Protein AF-A0A4V1SRH6-F1 (afdb_monomer_lite)

Structure (mmCIF, N/CA/C/O backbone):
data_AF-A0A4V1SRH6-F1
#
_entry.id   AF-A0A4V1SRH6-F1
#
loop_
_atom_site.group_PDB
_atom_site.id
_atom_site.type_symbol
_atom_site.label_atom_id
_atom_site.label_alt_id
_atom_site.label_comp_id
_atom_site.label_asym_id
_atom_site.label_entity_id
_atom_site.label_seq_id
_atom_site.pdbx_PDB_ins_code
_atom_site.Cartn_x
_atom_site.Cartn_y
_atom_site.Cartn_z
_atom_site.occupancy
_atom_site.B_iso_or_equiv
_atom_site.auth_seq_id
_atom_site.auth_comp_id
_atom_site.auth_asym_id
_atom_site.auth_atom_id
_atom_site.pdbx_PDB_model_num
ATOM 1 N N . MET A 1 1 ? 2.235 -20.600 -20.493 1.00 57.25 1 MET A N 1
ATOM 2 C CA . MET A 1 1 ? 2.278 -21.713 -19.516 1.00 57.25 1 MET A CA 1
ATOM 3 C C . MET A 1 1 ? 2.641 -22.953 -20.317 1.00 57.25 1 MET A C 1
ATOM 5 O O . MET A 1 1 ? 1.813 -23.369 -21.118 1.00 57.25 1 MET A O 1
ATOM 9 N N . PRO A 1 2 ? 3.863 -23.496 -20.190 1.00 56.88 2 PRO A N 1
ATOM 10 C CA . PRO A 1 2 ? 4.347 -24.544 -21.094 1.00 56.88 2 PRO A CA 1
ATOM 11 C C . PRO A 1 2 ? 3.479 -25.812 -21.063 1.00 56.88 2 PRO A C 1
ATOM 13 O O . PRO A 1 2 ? 3.272 -26.430 -22.096 1.00 56.88 2 PRO A O 1
ATOM 16 N N . GLU A 1 3 ? 2.890 -26.154 -19.917 1.00 58.97 3 GLU A N 1
ATOM 17 C CA . GLU A 1 3 ? 1.986 -27.308 -19.788 1.00 58.97 3 GLU A CA 1
ATOM 18 C C . GLU A 1 3 ? 0.654 -27.127 -20.532 1.00 58.97 3 GLU A C 1
ATOM 20 O O . GLU A 1 3 ? 0.119 -28.078 -21.099 1.00 58.97 3 GLU A O 1
ATOM 25 N N . LEU A 1 4 ? 0.136 -25.896 -20.581 1.00 57.97 4 LEU A N 1
ATOM 26 C CA . LEU A 1 4 ? -1.078 -25.552 -21.324 1.00 57.97 4 LEU A CA 1
ATOM 27 C C . LEU A 1 4 ? -0.812 -25.526 -22.833 1.00 57.97 4 LEU A C 1
ATOM 29 O O . LEU A 1 4 ? -1.608 -26.065 -23.589 1.00 57.97 4 LEU A O 1
ATOM 33 N N . GLU A 1 5 ? 0.336 -24.987 -23.258 1.00 66.94 5 GLU A N 1
ATOM 34 C CA . GLU A 1 5 ? 0.770 -24.942 -24.665 1.00 66.94 5 GLU A CA 1
ATOM 35 C C . GLU A 1 5 ? 0.862 -26.352 -25.278 1.00 66.94 5 GLU A C 1
ATOM 37 O O . GLU A 1 5 ? 0.388 -26.574 -26.394 1.00 66.94 5 GLU A O 1
ATOM 42 N N . THR A 1 6 ? 1.397 -27.315 -24.519 1.00 67.19 6 THR A N 1
ATOM 43 C CA . THR A 1 6 ? 1.487 -28.729 -24.922 1.00 67.19 6 THR A CA 1
ATOM 44 C C . THR A 1 6 ? 0.114 -29.399 -24.977 1.00 67.19 6 THR A C 1
ATOM 46 O O . THR A 1 6 ? -0.136 -30.220 -25.854 1.00 67.19 6 THR A O 1
ATOM 49 N N . ARG A 1 7 ? -0.803 -29.034 -24.072 1.00 72.12 7 ARG A N 1
ATOM 50 C CA . ARG A 1 7 ? -2.166 -29.590 -24.034 1.00 72.12 7 ARG A CA 1
ATOM 51 C C . ARG A 1 7 ? -3.088 -29.019 -25.107 1.00 72.12 7 ARG A C 1
ATOM 53 O O . ARG A 1 7 ? -3.982 -29.725 -25.559 1.00 72.12 7 ARG A O 1
ATOM 60 N N . THR A 1 8 ? -2.878 -27.775 -25.531 1.00 78.25 8 THR A N 1
ATOM 61 C CA . THR A 1 8 ? -3.714 -27.109 -26.544 1.00 78.25 8 THR A CA 1
ATOM 62 C C . THR A 1 8 ? -3.094 -27.109 -27.941 1.00 78.25 8 THR A C 1
ATOM 64 O O . THR A 1 8 ? -3.657 -26.493 -28.840 1.00 78.25 8 THR A O 1
ATOM 67 N N . SER A 1 9 ? -1.939 -27.761 -28.143 1.00 69.56 9 SER 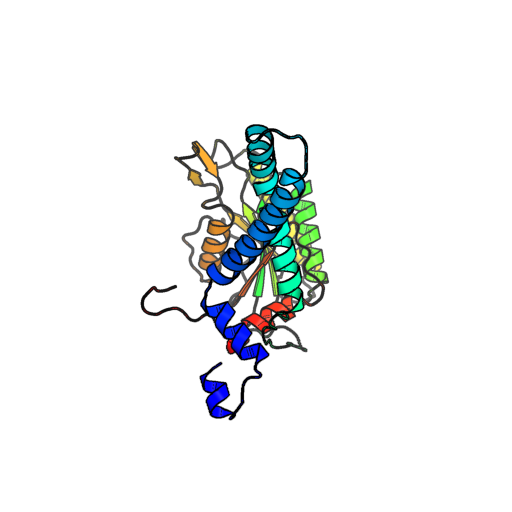A N 1
ATOM 68 C CA . SER A 1 9 ? -1.173 -27.726 -29.405 1.00 69.56 9 SER A CA 1
ATOM 69 C C . SER A 1 9 ? -0.919 -26.299 -29.914 1.00 69.56 9 SER A C 1
ATOM 71 O O . SER A 1 9 ? -0.939 -26.030 -31.115 1.00 69.56 9 SER A O 1
ATOM 73 N N . TYR A 1 10 ? -0.716 -25.349 -28.995 1.00 70.06 10 TYR A N 1
ATOM 74 C CA . TYR A 1 10 ? -0.558 -23.943 -29.356 1.00 70.06 10 TYR A CA 1
ATOM 75 C C . TYR A 1 10 ? 0.889 -23.655 -29.757 1.00 70.06 10 TYR A C 1
ATOM 77 O O . TYR A 1 10 ? 1.811 -23.722 -28.940 1.00 70.06 10 TYR A O 1
ATOM 85 N N . HIS A 1 11 ? 1.100 -23.294 -31.021 1.00 65.88 11 HIS A N 1
ATOM 86 C CA . HIS A 1 11 ? 2.405 -22.867 -31.508 1.00 65.88 11 HIS A CA 1
ATOM 87 C C . HIS A 1 11 ? 2.615 -21.375 -31.233 1.00 65.88 11 HIS A C 1
ATOM 89 O O . HIS A 1 11 ? 1.999 -20.519 -31.859 1.00 65.88 11 HIS A O 1
ATOM 95 N N . LEU A 1 12 ? 3.529 -21.067 -30.307 1.00 61.06 12 LEU A N 1
ATOM 96 C CA . LEU A 1 12 ? 3.945 -19.693 -30.009 1.00 61.06 12 LEU A CA 1
ATOM 97 C C . LEU A 1 12 ? 4.419 -18.971 -31.273 1.00 61.06 12 LEU A C 1
ATOM 99 O O . LEU A 1 12 ? 5.353 -19.441 -31.937 1.00 61.06 12 LEU A O 1
ATOM 103 N N . ALA A 1 13 ? 3.839 -17.796 -31.527 1.00 73.75 13 ALA A N 1
ATOM 104 C CA . ALA A 1 13 ? 4.325 -16.864 -32.530 1.00 73.75 13 ALA A CA 1
ATOM 105 C C . ALA A 1 13 ? 5.795 -16.495 -32.257 1.00 73.75 13 ALA A C 1
ATOM 107 O O . ALA A 1 13 ? 6.259 -16.481 -31.112 1.00 73.75 13 ALA A O 1
ATOM 108 N N . ILE A 1 14 ? 6.543 -16.180 -33.316 1.00 66.19 14 ILE A N 1
ATOM 109 C CA . ILE A 1 14 ? 7.982 -15.868 -33.241 1.00 66.19 14 ILE A CA 1
ATOM 110 C C . ILE A 1 14 ? 8.250 -14.719 -32.255 1.00 66.19 14 ILE A C 1
ATOM 112 O O . ILE A 1 14 ? 9.190 -14.795 -31.462 1.00 66.19 14 ILE A O 1
ATOM 116 N N . GLY A 1 15 ? 7.373 -13.710 -32.233 1.00 65.31 15 GLY A N 1
ATOM 117 C CA . GLY A 1 15 ? 7.437 -12.608 -31.273 1.00 65.31 15 GLY A CA 1
ATOM 118 C C . GLY A 1 15 ? 7.399 -13.089 -29.821 1.00 65.31 15 GLY A C 1
ATOM 119 O O . GLY A 1 15 ? 8.250 -12.706 -29.025 1.00 65.31 15 GLY A O 1
ATOM 120 N N . ASP A 1 16 ? 6.497 -14.005 -29.474 1.00 67.44 16 ASP A N 1
ATOM 121 C CA . ASP A 1 16 ? 6.361 -14.496 -28.098 1.00 67.44 16 ASP A CA 1
ATOM 122 C C . ASP A 1 16 ? 7.544 -15.365 -27.656 1.00 67.44 16 ASP A C 1
ATOM 124 O O . ASP A 1 16 ? 7.916 -15.360 -26.479 1.00 67.44 16 ASP A O 1
ATOM 128 N N . ARG A 1 17 ? 8.205 -16.057 -28.593 1.00 66.88 17 ARG A N 1
ATOM 129 C CA . ARG A 1 17 ? 9.452 -16.789 -28.313 1.00 66.88 17 ARG A CA 1
ATOM 130 C C . ARG A 1 17 ? 10.597 -15.842 -27.962 1.00 66.88 17 ARG A C 1
ATOM 132 O O . ARG A 1 17 ? 11.290 -16.082 -26.974 1.00 66.88 17 ARG A O 1
ATOM 139 N N . ILE A 1 18 ? 10.755 -14.753 -28.718 1.00 66.06 18 ILE A N 1
ATOM 140 C CA . ILE A 1 18 ? 11.759 -13.711 -28.447 1.00 66.06 18 ILE A CA 1
ATOM 141 C C . ILE A 1 18 ? 11.480 -13.065 -27.085 1.00 66.06 18 ILE A C 1
ATOM 143 O O . ILE A 1 18 ? 12.374 -12.982 -26.243 1.00 66.06 18 ILE A O 1
ATOM 147 N N . ARG A 1 19 ? 10.218 -12.711 -26.810 1.00 68.25 19 ARG A N 1
ATOM 148 C CA . ARG A 1 19 ? 9.804 -12.142 -25.517 1.00 68.25 19 ARG A CA 1
ATOM 149 C C . ARG A 1 19 ? 10.113 -13.072 -24.345 1.00 68.25 19 ARG A C 1
ATOM 151 O O . ARG A 1 19 ? 10.604 -12.624 -23.310 1.00 68.25 19 ARG A O 1
ATOM 158 N N . ARG A 1 20 ? 9.866 -14.374 -24.503 1.00 70.06 20 ARG A N 1
ATOM 159 C CA . ARG A 1 20 ? 10.160 -15.384 -23.477 1.00 70.06 20 ARG A CA 1
ATOM 160 C C . ARG A 1 20 ? 11.662 -15.560 -23.251 1.00 70.06 20 ARG A C 1
ATOM 162 O O . ARG A 1 20 ? 12.065 -15.765 -22.111 1.00 70.06 20 ARG A O 1
ATOM 169 N N . GLY A 1 21 ? 12.475 -15.461 -24.303 1.00 66.00 21 GLY A N 1
ATOM 170 C CA . GLY A 1 21 ? 13.937 -15.475 -24.206 1.00 66.00 21 GLY A CA 1
ATOM 171 C C . GLY A 1 21 ? 14.479 -14.279 -23.422 1.00 66.00 21 GLY A C 1
ATOM 172 O O . GLY A 1 21 ? 15.259 -14.463 -22.494 1.00 66.00 21 GLY A O 1
ATOM 173 N N . ILE A 1 22 ? 13.985 -13.076 -23.721 1.00 66.69 22 ILE A N 1
ATOM 174 C CA . ILE A 1 22 ? 14.383 -11.831 -23.043 1.00 66.69 22 ILE A CA 1
ATOM 175 C C . ILE A 1 22 ? 13.964 -11.839 -21.564 1.00 66.69 22 ILE A C 1
ATOM 177 O O . ILE A 1 22 ? 14.734 -11.443 -20.698 1.00 66.69 22 ILE A O 1
ATOM 181 N N . ARG A 1 23 ? 12.782 -12.373 -21.226 1.00 65.94 23 ARG A N 1
ATOM 182 C CA . ARG A 1 23 ? 12.360 -12.510 -19.817 1.00 65.94 23 ARG A CA 1
ATOM 183 C C . ARG A 1 23 ? 13.254 -13.453 -19.001 1.00 65.94 23 ARG A C 1
ATOM 185 O O . ARG A 1 23 ? 13.353 -13.284 -17.791 1.00 65.94 23 ARG A O 1
ATOM 192 N N . LYS A 1 24 ? 13.908 -14.434 -19.636 1.00 69.12 24 LYS A N 1
ATOM 193 C CA . LYS A 1 24 ? 14.799 -15.390 -18.953 1.00 69.12 24 LYS A CA 1
ATOM 194 C C . LYS A 1 24 ? 16.179 -14.819 -18.624 1.00 69.12 24 LYS A C 1
ATOM 196 O O . LYS A 1 24 ? 16.848 -15.370 -17.759 1.00 69.12 24 LYS A O 1
ATOM 201 N N . THR A 1 25 ? 16.613 -13.748 -19.287 1.00 69.75 25 THR A N 1
ATOM 202 C CA . THR A 1 25 ? 17.949 -13.166 -19.077 1.00 69.75 25 THR A CA 1
ATOM 203 C C . THR A 1 25 ? 17.990 -12.133 -17.944 1.00 69.75 25 THR A C 1
ATOM 205 O O . THR A 1 25 ? 19.063 -11.633 -17.608 1.00 69.75 25 THR A O 1
ATOM 208 N N . GLY A 1 26 ? 16.850 -11.850 -17.298 1.00 74.56 26 GLY A N 1
ATOM 209 C CA . GLY A 1 26 ? 16.779 -11.040 -16.079 1.00 74.56 26 GLY A CA 1
ATOM 210 C C . GLY A 1 26 ? 17.348 -9.633 -16.274 1.00 74.56 26 GLY A C 1
ATOM 211 O O . GLY A 1 26 ? 17.039 -8.960 -17.254 1.00 74.56 26 GLY A O 1
ATOM 212 N N . LEU A 1 27 ? 18.212 -9.187 -15.358 1.00 73.94 27 LEU A N 1
ATOM 213 C CA . LEU A 1 27 ? 18.841 -7.858 -15.420 1.00 73.94 27 LEU A CA 1
ATOM 214 C C . LEU A 1 27 ? 19.668 -7.635 -16.698 1.00 73.94 27 LEU A C 1
ATOM 216 O O . LEU A 1 27 ? 19.769 -6.503 -17.171 1.00 73.94 27 LEU A O 1
ATOM 220 N N . ALA A 1 28 ? 20.217 -8.693 -17.303 1.00 81.00 28 ALA A N 1
ATOM 221 C CA . ALA A 1 28 ? 21.016 -8.567 -18.521 1.00 81.00 28 ALA A CA 1
ATOM 222 C C . ALA A 1 28 ? 20.183 -8.086 -19.722 1.00 81.00 28 ALA A C 1
ATOM 224 O O . ALA A 1 28 ? 20.709 -7.370 -20.574 1.00 81.00 28 ALA A O 1
ATOM 225 N N . ALA A 1 29 ? 18.881 -8.402 -19.762 1.00 80.12 29 ALA A N 1
ATOM 226 C CA . ALA A 1 29 ? 17.963 -7.886 -20.779 1.00 80.12 29 ALA A CA 1
ATOM 227 C C . ALA A 1 29 ? 17.849 -6.358 -20.760 1.00 80.12 29 ALA A C 1
ATOM 229 O O . ALA A 1 29 ? 17.595 -5.755 -21.794 1.00 80.12 29 ALA A O 1
ATOM 230 N N . LEU A 1 30 ? 18.020 -5.739 -19.591 1.00 78.75 30 LEU A N 1
ATOM 231 C CA . LEU A 1 30 ? 17.930 -4.291 -19.409 1.00 78.75 30 LEU A CA 1
ATOM 232 C C . LEU A 1 30 ? 19.290 -3.621 -19.628 1.00 78.75 30 LEU A C 1
ATOM 234 O O . LEU A 1 30 ? 19.385 -2.605 -20.317 1.00 78.75 30 LEU A O 1
ATOM 238 N N . LEU A 1 31 ? 20.348 -4.197 -19.051 1.00 85.19 31 LEU A N 1
ATOM 239 C CA . LEU A 1 31 ? 21.676 -3.587 -19.032 1.00 85.19 31 LEU A CA 1
ATOM 240 C C . LEU A 1 31 ? 22.373 -3.642 -20.392 1.00 85.19 31 LEU A C 1
ATOM 242 O O . LEU A 1 31 ? 22.931 -2.637 -20.823 1.00 85.19 31 LEU A O 1
ATOM 246 N N . VAL A 1 32 ? 22.329 -4.783 -21.088 1.00 88.25 32 VAL A N 1
ATOM 247 C CA . VAL A 1 32 ? 23.087 -4.964 -22.338 1.00 88.25 32 VAL A CA 1
ATOM 248 C C . VAL A 1 32 ? 22.612 -4.006 -23.438 1.00 88.25 32 VAL A C 1
ATOM 250 O O . VAL A 1 32 ? 23.453 -3.289 -23.979 1.00 88.25 32 VAL A O 1
ATOM 253 N N . PRO A 1 33 ? 21.306 -3.895 -23.754 1.00 88.00 33 PRO A N 1
ATOM 254 C CA . PRO A 1 33 ? 20.849 -2.959 -24.780 1.00 88.00 33 PRO A CA 1
ATOM 255 C C . PRO A 1 33 ? 21.107 -1.498 -24.401 1.00 88.00 33 PRO A C 1
ATOM 257 O O . PRO A 1 33 ? 21.527 -0.715 -25.248 1.00 88.00 33 PRO A O 1
ATOM 260 N N . SER A 1 34 ? 20.919 -1.139 -23.126 1.00 89.31 34 SER A N 1
ATOM 261 C CA . SER A 1 34 ? 21.160 0.227 -22.644 1.00 89.31 34 SER A CA 1
ATOM 262 C C . SER A 1 34 ? 22.636 0.618 -22.774 1.00 89.31 34 SER A C 1
ATOM 264 O O . SER A 1 34 ? 22.945 1.712 -23.238 1.00 89.31 34 SER A O 1
ATOM 266 N N . LEU A 1 35 ? 23.564 -0.286 -22.445 1.00 92.75 35 LEU A N 1
ATOM 267 C CA . LEU A 1 35 ? 24.999 -0.048 -22.624 1.00 92.75 35 LEU A CA 1
ATOM 268 C C . LEU A 1 35 ? 25.394 0.037 -24.101 1.00 92.75 35 LEU A C 1
ATOM 270 O O . LEU A 1 35 ? 26.219 0.876 -24.451 1.00 92.75 35 LEU A O 1
ATOM 274 N N . LEU A 1 36 ? 24.797 -0.779 -24.975 1.00 94.44 36 LEU A N 1
ATOM 275 C CA . LEU A 1 36 ? 25.048 -0.710 -26.419 1.00 94.44 36 LEU A CA 1
ATOM 276 C C . LEU A 1 36 ? 24.577 0.620 -27.019 1.00 94.44 36 LEU A C 1
ATOM 278 O O . LEU A 1 36 ? 25.304 1.230 -27.801 1.00 94.44 36 LEU A O 1
ATOM 282 N N . ILE A 1 37 ? 23.394 1.099 -26.627 1.00 94.06 37 ILE A N 1
ATOM 283 C CA . ILE A 1 37 ? 22.879 2.401 -27.068 1.00 94.06 37 ILE A CA 1
ATOM 284 C C . ILE A 1 37 ? 23.760 3.533 -26.518 1.00 94.06 37 ILE A C 1
ATOM 286 O O . ILE A 1 37 ? 24.122 4.437 -27.267 1.00 94.06 37 ILE A O 1
ATOM 290 N N . ALA A 1 38 ? 24.171 3.472 -25.247 1.00 93.94 38 ALA A N 1
ATOM 291 C CA . ALA A 1 38 ? 25.067 4.469 -24.659 1.00 93.94 38 ALA A CA 1
ATOM 292 C C . ALA A 1 38 ? 26.435 4.493 -25.363 1.00 93.94 38 ALA A C 1
ATOM 294 O O . ALA A 1 38 ? 26.945 5.563 -25.695 1.00 93.94 38 ALA A O 1
ATOM 295 N N . ALA A 1 39 ? 27.002 3.321 -25.662 1.00 94.62 39 ALA A N 1
ATOM 296 C CA . ALA A 1 39 ? 28.238 3.201 -26.426 1.00 94.62 39 ALA A CA 1
ATOM 297 C C . ALA A 1 39 ? 28.089 3.787 -27.836 1.00 94.62 39 ALA A C 1
ATOM 299 O O . ALA A 1 39 ? 28.997 4.470 -28.307 1.00 94.62 39 ALA A O 1
ATOM 300 N N . LEU A 1 40 ? 26.940 3.589 -28.491 1.00 95.62 40 LEU A N 1
ATOM 301 C CA . LEU A 1 40 ? 26.652 4.182 -29.796 1.00 95.62 40 LEU A CA 1
ATOM 302 C C . LEU A 1 40 ? 26.606 5.716 -29.722 1.00 95.62 40 LEU A C 1
ATOM 304 O O . LEU A 1 40 ? 27.222 6.378 -30.554 1.00 95.62 40 LEU A O 1
ATOM 308 N N . ILE A 1 41 ? 25.941 6.277 -28.705 1.00 93.81 41 ILE A N 1
ATOM 309 C CA . ILE A 1 41 ? 25.882 7.729 -28.466 1.00 93.81 41 ILE A CA 1
ATOM 310 C C . ILE A 1 41 ? 27.290 8.297 -28.247 1.00 93.81 41 ILE A C 1
ATOM 312 O O . ILE A 1 41 ? 27.665 9.283 -28.881 1.00 93.81 41 ILE A O 1
ATOM 316 N N . LEU A 1 42 ? 28.092 7.662 -27.387 1.00 94.00 42 LEU A N 1
ATOM 317 C CA . LEU A 1 42 ? 29.458 8.106 -27.094 1.00 94.00 42 LEU A CA 1
ATOM 318 C C . LEU A 1 42 ? 30.389 7.962 -28.300 1.00 94.00 42 LEU A C 1
ATOM 320 O O . LEU A 1 42 ? 31.232 8.826 -28.521 1.00 94.00 42 LEU A O 1
ATOM 324 N N . THR A 1 43 ? 30.214 6.915 -29.108 1.00 94.12 43 THR A N 1
ATOM 325 C CA . THR A 1 43 ? 30.982 6.725 -30.346 1.00 94.12 43 THR A CA 1
ATOM 326 C C . THR A 1 43 ? 30.629 7.802 -31.368 1.00 94.12 43 THR A C 1
ATOM 328 O O . THR A 1 43 ? 31.527 8.410 -31.942 1.00 94.12 43 THR A O 1
ATOM 331 N N . ALA A 1 44 ? 29.339 8.106 -31.550 1.00 93.12 44 ALA A N 1
ATOM 332 C CA . ALA A 1 44 ? 28.895 9.188 -32.427 1.00 93.12 44 ALA A CA 1
ATOM 333 C C . ALA A 1 44 ? 29.426 10.556 -31.962 1.00 93.12 44 ALA A C 1
ATOM 335 O O . ALA A 1 44 ? 29.917 11.339 -32.777 1.00 93.12 44 ALA A O 1
ATOM 336 N N . ALA A 1 45 ? 29.398 10.817 -30.651 1.00 91.69 45 ALA A N 1
ATOM 337 C CA . ALA A 1 45 ? 29.983 12.019 -30.066 1.00 91.69 45 ALA A CA 1
ATOM 338 C C . ALA A 1 45 ? 31.499 12.080 -30.301 1.00 91.69 45 ALA A C 1
ATOM 340 O O . ALA A 1 45 ? 32.005 13.112 -30.730 1.00 91.69 45 ALA A O 1
ATOM 341 N N . PHE A 1 46 ? 32.226 10.978 -30.096 1.00 92.56 46 PHE A N 1
ATOM 342 C CA . PHE A 1 46 ? 33.661 10.908 -30.371 1.00 92.56 46 PHE A CA 1
ATOM 343 C C . PHE A 1 46 ? 33.978 11.188 -31.843 1.00 92.56 46 PHE A C 1
ATOM 345 O O . PHE A 1 46 ? 34.860 11.995 -32.124 1.00 92.56 46 PHE A O 1
ATOM 352 N N . SER A 1 47 ? 33.242 10.586 -32.784 1.00 90.19 47 SER A N 1
ATOM 353 C CA . SER A 1 47 ? 33.422 10.837 -34.219 1.00 90.19 47 SER A CA 1
ATOM 354 C C . SER A 1 47 ? 33.184 12.302 -34.591 1.00 90.19 47 SER A C 1
ATOM 356 O O . SER A 1 47 ? 33.925 12.849 -35.404 1.00 90.19 47 SER A O 1
ATOM 358 N N . PHE A 1 48 ? 32.198 12.957 -33.971 1.00 89.62 48 PHE A N 1
ATOM 359 C CA 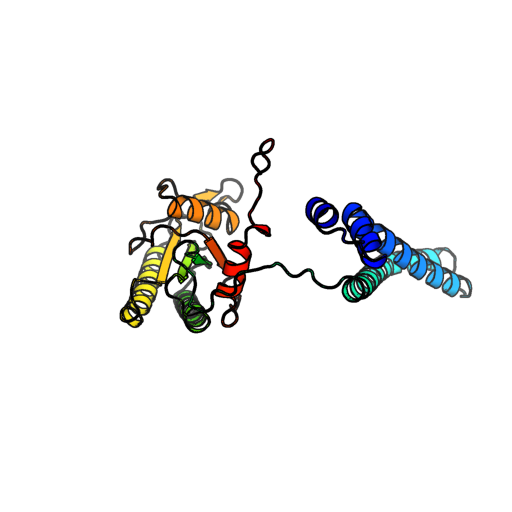. PHE A 1 48 ? 31.968 14.390 -34.152 1.00 89.62 48 PHE A CA 1
ATOM 360 C C . PHE A 1 48 ? 33.118 15.223 -33.566 1.00 89.62 48 PHE A C 1
ATOM 362 O O . PHE A 1 48 ? 33.671 16.083 -34.250 1.00 89.62 48 PHE A O 1
ATOM 369 N N . LEU A 1 49 ? 33.543 14.928 -32.334 1.00 88.62 49 LEU A N 1
ATOM 370 C CA . LEU A 1 49 ? 34.629 15.648 -31.663 1.00 88.62 49 LEU A CA 1
ATOM 371 C C . LEU A 1 49 ? 35.986 15.461 -32.354 1.00 88.62 49 LEU A C 1
ATOM 373 O O . LEU A 1 49 ? 36.783 16.395 -32.360 1.00 88.62 49 LEU A O 1
ATOM 377 N N . ALA A 1 50 ? 36.236 14.312 -32.985 1.00 81.81 50 ALA A N 1
ATOM 378 C CA . ALA A 1 50 ? 37.457 14.051 -33.749 1.00 81.81 50 ALA A CA 1
ATOM 379 C C . ALA A 1 50 ? 37.639 14.999 -34.949 1.00 81.81 50 ALA A C 1
ATOM 381 O O . ALA A 1 50 ? 38.756 15.168 -35.428 1.00 81.81 50 ALA A O 1
ATOM 382 N N . SER A 1 51 ? 36.559 15.634 -35.420 1.00 81.00 51 SER A N 1
ATOM 383 C CA . SER A 1 51 ? 36.597 16.650 -36.481 1.00 81.00 51 SER A CA 1
ATOM 384 C C . SER A 1 51 ? 36.792 18.087 -35.969 1.00 81.00 51 SER A C 1
ATOM 386 O O . SER A 1 51 ? 36.869 19.022 -36.764 1.00 81.00 51 SER A O 1
ATOM 388 N N . THR A 1 52 ? 36.877 18.283 -34.649 1.00 82.19 52 THR A N 1
ATOM 389 C CA . THR A 1 52 ? 37.029 19.604 -34.018 1.00 82.19 52 THR A CA 1
ATOM 390 C C . THR A 1 52 ? 38.487 19.922 -33.672 1.00 82.19 52 THR A C 1
ATOM 392 O O . THR A 1 52 ? 39.352 19.052 -33.673 1.00 82.19 52 THR A O 1
ATOM 395 N N . THR A 1 53 ? 38.775 21.180 -33.327 1.00 83.12 53 THR A N 1
ATOM 396 C CA . THR A 1 53 ? 40.105 21.639 -32.877 1.00 83.12 53 THR A CA 1
ATOM 397 C C . THR A 1 53 ? 40.403 21.322 -31.405 1.00 83.12 53 THR A C 1
ATOM 399 O O . THR A 1 53 ? 41.411 21.783 -30.866 1.00 83.12 53 THR A O 1
ATOM 402 N N . LEU A 1 54 ? 39.536 20.560 -30.728 1.00 82.44 54 LEU A N 1
ATOM 403 C CA . LEU A 1 54 ? 39.747 20.158 -29.340 1.00 82.44 54 LEU A CA 1
ATOM 404 C C . LEU A 1 54 ? 40.977 19.247 -29.227 1.00 82.44 54 LEU A C 1
ATOM 406 O O . LEU A 1 54 ? 41.112 18.257 -29.941 1.00 82.44 54 LEU A O 1
ATOM 410 N N . GLY A 1 55 ? 41.863 19.558 -28.278 1.00 88.44 55 GLY A N 1
ATOM 411 C CA . GLY A 1 55 ? 42.974 18.671 -27.934 1.00 88.44 55 GLY A CA 1
ATOM 412 C C . GLY A 1 55 ? 42.483 17.350 -27.313 1.00 88.44 55 GLY A C 1
ATOM 413 O O . GLY A 1 55 ? 41.376 17.308 -26.767 1.00 88.44 55 GLY A O 1
ATOM 414 N N . PRO A 1 56 ? 43.307 16.283 -27.303 1.00 86.94 56 PRO A N 1
ATOM 415 C CA . PRO A 1 56 ? 42.904 14.956 -26.817 1.00 86.94 56 PRO A CA 1
ATOM 416 C C . PRO A 1 56 ? 42.316 14.959 -25.398 1.00 86.94 56 PRO A C 1
ATOM 418 O O . PRO A 1 56 ? 41.327 14.282 -25.130 1.00 86.94 56 PRO A O 1
ATOM 421 N N . LEU A 1 57 ? 42.876 15.777 -24.500 1.00 90.12 57 LEU A N 1
ATOM 422 C CA . LEU A 1 57 ? 42.377 15.940 -23.131 1.00 90.12 57 LEU A CA 1
ATOM 423 C C . LEU A 1 57 ? 40.956 16.533 -23.098 1.00 90.12 57 LEU A C 1
ATOM 425 O O . LEU A 1 57 ? 40.123 16.093 -22.311 1.00 90.12 57 LEU A O 1
ATOM 429 N N . GLY A 1 58 ? 40.662 17.500 -23.973 1.00 90.38 58 GLY A N 1
ATOM 430 C CA . GLY A 1 58 ? 39.338 18.118 -24.076 1.00 90.38 58 GLY A CA 1
ATOM 431 C C . GLY A 1 58 ? 38.279 17.132 -24.565 1.00 90.38 58 GLY A C 1
ATOM 432 O O . GLY A 1 58 ? 37.172 17.108 -24.031 1.00 90.38 58 GLY A O 1
ATOM 433 N N . VAL A 1 59 ? 38.642 16.259 -25.511 1.00 90.56 59 VAL A N 1
ATOM 434 C CA . VAL A 1 59 ? 37.762 15.184 -25.994 1.00 90.56 59 VAL A CA 1
ATOM 435 C C . VAL A 1 59 ? 37.447 14.186 -24.879 1.00 90.56 59 VAL A C 1
ATOM 437 O O . VAL A 1 59 ? 36.283 13.846 -24.675 1.00 90.56 59 VAL A O 1
ATOM 440 N N . VAL A 1 60 ? 38.456 13.757 -24.114 1.00 92.25 60 VAL A N 1
ATOM 441 C CA . VAL A 1 60 ? 38.262 12.823 -22.991 1.00 92.25 60 VAL A CA 1
ATOM 442 C C . VAL A 1 60 ? 37.366 13.427 -21.909 1.00 92.25 60 VAL A C 1
ATOM 444 O O . VAL A 1 60 ? 36.428 12.768 -21.465 1.00 92.25 60 VAL A O 1
ATOM 447 N N . LEU A 1 61 ? 37.608 14.680 -21.510 1.00 92.94 61 LEU A N 1
ATOM 448 C CA . LEU A 1 61 ? 36.792 15.359 -20.498 1.00 92.94 61 LEU A CA 1
ATOM 449 C C . LEU A 1 61 ? 35.340 15.534 -20.955 1.00 92.94 61 LEU A C 1
ATOM 451 O O . LEU A 1 61 ? 34.421 15.325 -20.165 1.00 92.94 61 LEU A O 1
ATOM 455 N N . PHE A 1 62 ? 35.125 15.861 -22.231 1.00 92.12 62 PHE A N 1
ATOM 456 C CA . PHE A 1 62 ? 33.781 15.981 -22.787 1.00 92.12 62 PHE A CA 1
ATOM 457 C C . PHE A 1 62 ? 33.046 14.638 -22.800 1.00 92.12 62 PHE A C 1
ATOM 459 O O . PHE A 1 62 ? 31.901 14.564 -22.362 1.00 92.12 62 PHE A O 1
ATOM 466 N N . LEU A 1 63 ? 33.697 13.560 -23.249 1.00 92.94 63 LEU A N 1
ATOM 467 C CA . LEU A 1 63 ? 33.095 12.224 -23.238 1.00 92.94 63 LEU A 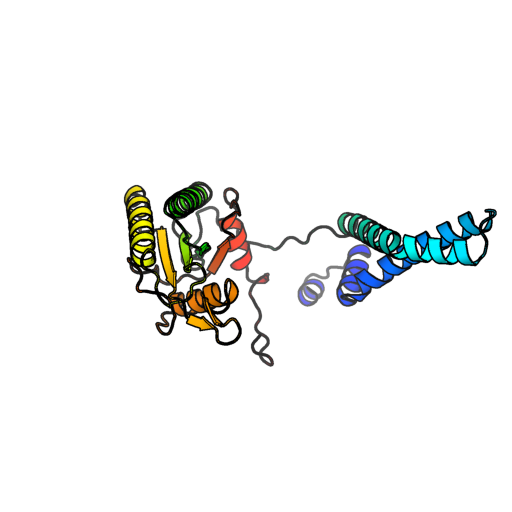CA 1
ATOM 468 C C . LEU A 1 63 ? 32.801 11.735 -21.818 1.00 92.94 63 LEU A C 1
ATOM 470 O O . LEU A 1 63 ? 31.750 11.141 -21.591 1.00 92.94 63 LEU A O 1
ATOM 474 N N . ALA A 1 64 ? 33.687 12.016 -20.859 1.00 93.38 64 ALA A N 1
ATOM 475 C CA . ALA A 1 64 ? 33.455 11.701 -19.453 1.00 93.38 64 ALA A CA 1
ATOM 476 C C . ALA A 1 64 ? 32.234 12.456 -18.901 1.00 93.38 64 ALA A C 1
ATOM 478 O O . ALA A 1 64 ? 31.394 11.855 -18.233 1.00 93.38 64 ALA A O 1
ATOM 479 N N . ALA A 1 65 ? 32.091 13.743 -19.233 1.00 94.31 65 ALA A N 1
ATOM 480 C CA . ALA A 1 65 ? 30.919 14.534 -18.865 1.00 94.31 65 ALA A CA 1
ATOM 481 C C . ALA A 1 65 ? 29.634 14.045 -19.561 1.00 94.31 65 ALA A C 1
ATOM 483 O O . ALA A 1 65 ? 28.561 14.068 -18.959 1.00 94.31 65 ALA A O 1
ATOM 484 N N . LEU A 1 66 ? 29.734 13.566 -20.807 1.00 94.81 66 LEU A N 1
ATOM 485 C CA . LEU A 1 66 ? 28.606 13.058 -21.590 1.00 94.81 66 LEU A CA 1
ATOM 486 C C . LEU A 1 66 ? 28.182 11.635 -21.196 1.00 94.81 66 LEU A C 1
ATOM 488 O O . LEU A 1 66 ? 27.050 11.246 -21.474 1.00 94.81 66 LEU A O 1
ATOM 492 N N . ALA A 1 67 ? 29.041 10.858 -20.533 1.00 93.31 67 ALA A N 1
ATOM 493 C CA . ALA A 1 67 ? 28.770 9.459 -20.203 1.00 93.31 67 ALA A CA 1
ATOM 494 C C . ALA A 1 67 ? 27.494 9.266 -19.367 1.00 93.31 67 ALA A C 1
ATOM 496 O O . ALA A 1 67 ? 26.691 8.386 -19.679 1.00 93.31 67 ALA A O 1
ATOM 497 N N . LEU A 1 68 ? 27.273 10.101 -18.343 1.00 93.56 68 LEU A N 1
ATOM 498 C CA . LEU A 1 68 ? 26.076 10.011 -17.497 1.00 93.56 68 LEU A CA 1
ATOM 499 C C . LEU A 1 68 ? 24.790 10.388 -18.263 1.00 93.56 68 LEU A C 1
ATOM 501 O O . LEU A 1 68 ? 23.873 9.563 -18.283 1.00 93.56 68 LEU A O 1
ATOM 505 N N . PRO A 1 69 ? 24.710 11.545 -18.959 1.00 95.00 69 PRO A N 1
ATOM 506 C CA . PRO A 1 69 ? 23.567 11.856 -19.819 1.00 95.00 69 PRO A CA 1
ATOM 507 C C . PRO A 1 69 ? 23.311 10.813 -20.913 1.00 95.00 69 PRO A C 1
ATOM 509 O O . PRO A 1 69 ? 22.160 10.485 -21.192 1.00 95.00 69 PRO A O 1
ATOM 512 N N . ALA A 1 70 ? 24.366 10.268 -21.529 1.00 93.94 70 ALA A N 1
ATOM 513 C CA . ALA A 1 70 ? 24.241 9.254 -22.571 1.00 93.94 70 ALA A CA 1
ATOM 514 C C . ALA A 1 70 ? 23.631 7.955 -22.031 1.00 93.94 70 ALA A C 1
ATOM 516 O O . ALA A 1 70 ? 22.799 7.349 -22.705 1.00 93.94 70 ALA A O 1
ATOM 517 N N . LEU A 1 71 ? 24.009 7.540 -20.819 1.00 94.00 71 LEU A N 1
ATOM 518 C CA . LEU A 1 71 ? 23.447 6.351 -20.183 1.00 94.00 71 LEU A CA 1
ATOM 519 C C . LEU A 1 71 ? 21.968 6.537 -19.818 1.00 94.00 71 LEU A C 1
ATOM 521 O O . LEU A 1 71 ? 21.171 5.624 -20.042 1.00 94.00 71 LEU A O 1
ATOM 525 N N . ASP A 1 72 ? 21.587 7.708 -19.303 1.00 93.44 72 ASP A N 1
ATOM 526 C CA . ASP A 1 72 ? 20.184 8.002 -18.994 1.00 93.44 72 ASP A CA 1
ATOM 527 C C . ASP A 1 72 ? 19.323 8.051 -20.268 1.00 93.44 72 ASP A C 1
ATOM 529 O O . ASP A 1 72 ? 18.295 7.371 -20.357 1.00 93.44 72 ASP A O 1
ATOM 533 N N . ALA A 1 73 ? 19.802 8.744 -21.309 1.00 94.31 73 ALA A N 1
ATOM 534 C CA . ALA A 1 73 ? 19.148 8.796 -22.616 1.00 94.31 73 ALA A CA 1
ATOM 535 C C . ALA A 1 73 ? 19.006 7.402 -23.247 1.00 94.31 73 ALA A C 1
ATOM 537 O O . ALA A 1 73 ? 17.944 7.056 -23.768 1.00 94.31 73 ALA A O 1
ATOM 538 N N . ALA A 1 74 ? 20.050 6.575 -23.160 1.00 93.94 74 ALA A N 1
ATOM 539 C CA . ALA A 1 74 ? 20.024 5.202 -23.643 1.00 93.94 74 ALA A CA 1
ATOM 540 C C . ALA A 1 74 ? 18.989 4.347 -22.903 1.00 93.94 74 ALA A C 1
ATOM 542 O O . ALA A 1 74 ? 18.216 3.624 -23.536 1.00 93.94 74 ALA A O 1
ATOM 543 N N . GLY A 1 75 ? 18.933 4.465 -21.574 1.00 90.62 75 GLY A N 1
ATOM 544 C CA . GLY A 1 75 ? 17.927 3.791 -20.762 1.00 90.62 75 GLY A CA 1
ATOM 545 C C . GLY A 1 75 ? 16.508 4.249 -21.102 1.00 90.62 75 GLY A C 1
ATOM 546 O O . GLY A 1 75 ? 15.605 3.420 -21.203 1.00 90.62 75 GLY A O 1
ATOM 547 N N . ALA A 1 76 ? 16.298 5.551 -21.313 1.00 91.81 76 ALA A N 1
ATOM 548 C CA . ALA A 1 76 ? 14.998 6.105 -21.683 1.00 91.81 76 ALA A CA 1
ATOM 549 C C . ALA A 1 76 ? 14.538 5.615 -23.064 1.00 91.81 76 ALA A C 1
ATOM 551 O O . ALA A 1 76 ? 13.393 5.185 -23.208 1.00 91.81 76 ALA A O 1
ATOM 552 N N . LEU A 1 77 ? 15.440 5.603 -24.050 1.00 92.94 77 LEU A N 1
ATOM 553 C CA . LEU A 1 77 ? 15.158 5.092 -25.390 1.00 92.94 77 LEU A CA 1
ATOM 554 C C . LEU A 1 77 ? 14.843 3.593 -25.363 1.00 92.94 77 LEU A C 1
ATOM 556 O O . LEU A 1 77 ? 13.869 3.158 -25.974 1.00 92.94 77 LEU A O 1
ATOM 560 N N . TYR A 1 78 ? 15.627 2.808 -24.618 1.00 90.81 78 TYR A N 1
ATOM 561 C CA . TYR A 1 78 ? 15.355 1.385 -24.450 1.00 90.81 78 TYR A CA 1
ATOM 562 C C . TYR A 1 78 ? 13.979 1.148 -23.823 1.00 90.81 78 TYR A C 1
ATOM 564 O O . TYR A 1 78 ? 13.213 0.350 -24.355 1.00 90.81 78 TYR A O 1
ATOM 572 N N . ARG A 1 79 ? 13.640 1.857 -22.735 1.00 88.00 79 ARG A N 1
ATOM 573 C CA . ARG A 1 79 ? 12.324 1.756 -22.080 1.00 88.00 79 ARG A CA 1
ATOM 574 C C . ARG A 1 79 ? 11.187 2.080 -23.047 1.00 88.00 79 ARG A C 1
ATOM 576 O O . ARG A 1 79 ? 10.261 1.290 -23.160 1.00 88.00 79 ARG A O 1
ATOM 583 N N . MET A 1 80 ? 11.303 3.163 -23.816 1.00 88.50 80 MET A N 1
ATOM 584 C CA . MET A 1 80 ? 10.301 3.547 -24.817 1.00 88.50 80 MET A CA 1
ATOM 585 C C . MET A 1 80 ? 10.083 2.458 -25.879 1.00 88.50 80 MET A C 1
ATOM 587 O O . MET A 1 80 ? 8.945 2.113 -26.195 1.00 88.50 80 MET A O 1
ATOM 591 N N . VAL A 1 81 ? 11.166 1.894 -26.424 1.00 88.06 81 VAL A N 1
ATOM 592 C CA . VAL A 1 81 ? 11.081 0.803 -27.408 1.00 88.06 81 VAL A CA 1
ATOM 593 C C . VAL A 1 81 ? 10.522 -0.464 -26.764 1.00 88.06 81 VAL A C 1
ATOM 595 O O . VAL A 1 81 ? 9.694 -1.147 -27.364 1.00 88.06 81 VAL A O 1
ATOM 598 N N . ALA A 1 82 ? 10.945 -0.778 -25.540 1.00 84.75 82 ALA A N 1
ATOM 599 C CA . ALA A 1 82 ? 10.456 -1.929 -24.803 1.00 84.75 82 ALA A CA 1
ATOM 600 C C . ALA A 1 82 ? 8.943 -1.822 -24.562 1.00 84.75 82 ALA A C 1
ATOM 602 O O . ALA A 1 82 ? 8.219 -2.747 -24.914 1.00 84.75 82 ALA A O 1
ATOM 603 N N . ASP A 1 83 ? 8.441 -0.694 -24.069 1.00 82.75 83 ASP A N 1
ATOM 604 C CA . ASP A 1 83 ? 7.010 -0.502 -23.811 1.00 82.75 83 ASP A CA 1
ATOM 605 C C . ASP A 1 83 ? 6.166 -0.605 -25.095 1.00 82.75 83 ASP A C 1
ATOM 607 O O . ASP A 1 83 ? 5.054 -1.133 -25.073 1.00 82.75 83 ASP A O 1
ATOM 611 N N . ALA A 1 84 ? 6.710 -0.183 -26.243 1.00 82.62 84 ALA A N 1
ATOM 612 C CA . ALA A 1 84 ? 6.055 -0.341 -27.543 1.00 82.62 84 ALA A CA 1
ATOM 613 C C . ALA A 1 84 ? 6.053 -1.799 -28.051 1.00 82.62 84 ALA A C 1
ATOM 615 O O . ALA A 1 84 ? 5.104 -2.238 -28.704 1.00 82.62 84 ALA A O 1
ATOM 616 N N . VAL A 1 85 ? 7.114 -2.564 -27.774 1.00 81.88 85 VAL A N 1
ATOM 617 C CA . VAL A 1 85 ? 7.300 -3.938 -28.279 1.00 81.88 85 VAL A CA 1
ATOM 618 C C . VAL A 1 85 ? 6.701 -4.991 -27.343 1.00 81.88 85 VAL A C 1
ATOM 620 O O . VAL A 1 85 ? 6.279 -6.055 -27.809 1.00 81.88 85 VAL A O 1
ATOM 623 N N . PHE A 1 86 ? 6.655 -4.737 -26.037 1.00 78.75 86 PHE A N 1
ATOM 624 C CA . PHE A 1 86 ? 6.155 -5.652 -25.014 1.00 78.75 86 PHE A CA 1
ATOM 625 C C . PHE A 1 86 ? 4.823 -5.129 -24.458 1.00 78.75 86 PHE A C 1
ATOM 627 O O . PHE A 1 86 ? 4.828 -4.317 -23.537 1.00 78.75 86 PHE A O 1
ATOM 634 N N . PRO A 1 87 ? 3.669 -5.610 -24.958 1.00 71.69 87 PRO A N 1
ATOM 635 C CA . PRO A 1 87 ? 2.386 -5.197 -24.422 1.00 71.69 87 PRO A CA 1
ATOM 636 C C . PRO A 1 87 ? 2.282 -5.588 -22.941 1.00 71.69 87 PRO A C 1
ATOM 638 O O . PRO A 1 87 ? 2.812 -6.638 -22.535 1.00 71.69 87 PRO A O 1
ATOM 641 N N . PRO A 1 88 ? 1.574 -4.781 -22.132 1.00 73.31 88 PRO A N 1
ATOM 642 C CA . PRO A 1 88 ? 1.332 -5.104 -20.738 1.00 73.31 88 PRO A CA 1
ATOM 643 C C . PRO A 1 88 ? 0.640 -6.465 -20.645 1.00 73.31 88 PRO A C 1
ATOM 645 O O . PRO A 1 88 ? -0.279 -6.787 -21.398 1.00 73.31 88 PRO A O 1
ATOM 648 N N . SER A 1 89 ? 1.120 -7.304 -19.731 1.00 71.19 89 SER A N 1
ATOM 649 C CA . SER A 1 89 ? 0.503 -8.604 -19.486 1.00 71.19 89 SER A CA 1
ATOM 650 C C . SER A 1 89 ? -0.734 -8.405 -18.615 1.00 71.19 89 SER A C 1
ATOM 652 O O . SER A 1 89 ? -0.642 -7.848 -17.523 1.00 71.19 89 SER A O 1
ATOM 654 N N . TYR A 1 90 ? -1.891 -8.857 -19.093 1.00 79.56 90 TYR A N 1
ATOM 655 C CA . TYR A 1 90 ? -3.118 -8.833 -18.306 1.00 79.56 90 TYR A CA 1
ATOM 656 C C . TYR A 1 90 ? -3.118 -10.001 -17.322 1.00 79.56 90 TYR A C 1
ATOM 658 O O . TYR A 1 90 ? -2.894 -11.148 -17.709 1.00 79.56 90 TYR A O 1
ATOM 666 N N . LEU A 1 91 ? -3.384 -9.707 -16.050 1.00 86.06 91 LEU A N 1
ATOM 667 C CA . LEU A 1 91 ? -3.678 -10.740 -15.063 1.00 86.06 91 LEU A CA 1
ATOM 668 C C . LEU A 1 91 ? -5.159 -11.116 -15.184 1.00 86.06 91 LEU A C 1
ATOM 670 O O . LEU A 1 91 ? -5.999 -10.212 -15.082 1.00 86.06 91 LEU A O 1
ATOM 674 N N . PRO A 1 92 ? -5.490 -12.403 -15.403 1.00 91.00 92 PRO A N 1
ATOM 675 C CA . PRO A 1 92 ? -6.875 -12.849 -15.396 1.00 91.00 92 PRO A CA 1
ATOM 676 C C . PRO A 1 92 ? -7.475 -12.606 -14.010 1.00 91.00 92 PRO A C 1
ATOM 678 O O . PRO A 1 92 ? -6.773 -12.674 -13.002 1.00 91.00 92 PRO A O 1
ATOM 681 N N . GLY A 1 93 ? -8.764 -12.300 -13.957 1.00 92.12 93 GLY A N 1
ATOM 682 C CA . GLY A 1 93 ? -9.455 -12.007 -12.710 1.00 92.12 93 GLY A CA 1
ATOM 683 C C . GLY A 1 93 ? -10.948 -12.236 -12.846 1.00 92.12 93 GLY A C 1
ATOM 684 O O . GLY A 1 93 ? -11.499 -12.116 -13.941 1.00 92.12 93 GLY A O 1
ATOM 685 N N . PHE A 1 94 ? -11.599 -12.572 -11.738 1.00 92.88 94 PHE A N 1
ATOM 686 C CA . PHE A 1 94 ? -13.054 -12.591 -11.683 1.00 92.88 94 PHE A CA 1
ATOM 687 C C . PHE A 1 94 ? -13.611 -11.167 -11.730 1.00 92.88 94 PHE A C 1
ATOM 689 O O . PHE A 1 94 ? -13.054 -10.247 -11.140 1.00 92.88 94 PHE A O 1
ATOM 696 N N . GLU A 1 95 ? -14.725 -10.980 -12.431 1.00 90.81 95 GLU A N 1
ATOM 697 C CA . GLU A 1 95 ? -15.378 -9.670 -12.534 1.00 90.81 95 GLU A CA 1
ATOM 698 C C . GLU A 1 95 ? -16.214 -9.336 -11.286 1.00 90.81 95 GLU A C 1
ATOM 700 O O . GLU A 1 95 ? -16.399 -8.165 -10.969 1.00 90.81 95 GLU A O 1
ATOM 705 N N . PHE A 1 96 ? -16.702 -10.359 -10.567 1.00 92.69 96 PHE A N 1
ATOM 706 C CA . PHE A 1 96 ? -17.556 -10.221 -9.376 1.00 92.69 96 PHE A CA 1
ATOM 707 C C . PHE A 1 96 ? -18.731 -9.245 -9.580 1.00 92.69 96 PHE A C 1
ATOM 709 O O . PHE A 1 96 ? -18.934 -8.313 -8.806 1.00 92.69 96 PHE A O 1
ATOM 716 N N . LYS A 1 97 ? -19.517 -9.458 -10.647 1.00 88.50 97 LYS A N 1
ATOM 717 C CA . LYS A 1 97 ? -20.622 -8.570 -11.066 1.00 88.50 97 LYS A CA 1
ATOM 718 C C . LYS A 1 97 ? -21.587 -8.212 -9.930 1.00 88.50 97 LYS A C 1
ATOM 720 O O . LYS A 1 97 ? -21.940 -7.044 -9.788 1.00 88.50 97 LYS A O 1
ATOM 725 N N . ASP A 1 98 ? -21.934 -9.194 -9.101 1.00 88.81 98 ASP A N 1
ATOM 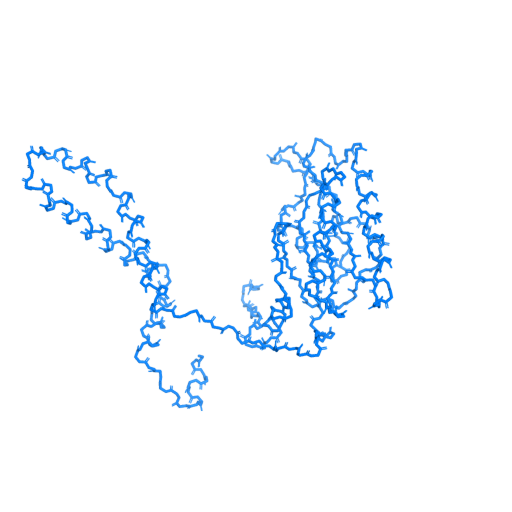726 C CA . ASP A 1 98 ? -22.890 -9.053 -7.994 1.00 88.81 98 ASP A CA 1
ATOM 727 C C . ASP A 1 98 ? -22.251 -8.582 -6.673 1.00 88.81 98 ASP A C 1
ATOM 729 O O . ASP A 1 98 ? -22.918 -8.521 -5.641 1.00 88.81 98 ASP A O 1
ATOM 733 N N . GLY A 1 99 ? -20.963 -8.229 -6.698 1.00 91.75 99 GLY A N 1
ATOM 734 C CA . GLY A 1 99 ? -20.184 -7.844 -5.527 1.00 91.75 99 GLY A CA 1
ATOM 735 C C . GLY A 1 99 ? -19.153 -8.888 -5.114 1.00 91.75 99 GLY A C 1
ATOM 736 O O . GLY A 1 99 ? -19.108 -10.006 -5.636 1.00 91.75 99 GLY A O 1
ATOM 737 N N . VAL A 1 100 ? -18.283 -8.495 -4.188 1.00 94.31 100 VAL A N 1
ATOM 738 C CA . VAL A 1 100 ? -17.236 -9.368 -3.653 1.00 94.31 100 VAL A CA 1
ATOM 739 C C . VAL A 1 100 ? -17.892 -10.482 -2.822 1.00 94.31 100 VAL A C 1
ATOM 741 O O . VAL A 1 100 ? -18.702 -10.191 -1.944 1.00 94.31 100 VAL A O 1
ATOM 744 N N . PRO A 1 101 ? -17.581 -11.766 -3.074 1.00 94.81 101 PRO A N 1
ATOM 745 C CA . PRO A 1 101 ? -18.143 -12.861 -2.293 1.00 94.81 101 PRO A CA 1
ATOM 746 C C . PRO A 1 101 ? -17.483 -12.959 -0.910 1.00 94.81 101 PRO A C 1
ATOM 748 O O . PRO A 1 101 ? -16.325 -12.588 -0.734 1.00 94.81 101 PRO A O 1
ATOM 751 N N . ALA A 1 102 ? -18.178 -13.558 0.061 1.00 93.56 102 ALA A N 1
ATOM 752 C CA . ALA A 1 102 ? -17.699 -13.662 1.445 1.00 93.56 102 ALA A CA 1
ATOM 753 C C . ALA A 1 102 ? -16.346 -14.387 1.601 1.00 93.56 102 ALA A C 1
ATOM 755 O O . ALA A 1 102 ? -15.582 -14.071 2.505 1.00 93.56 102 ALA A O 1
ATOM 756 N N . HIS A 1 103 ? -16.006 -15.325 0.709 1.00 93.62 103 HIS A N 1
ATOM 757 C CA . HIS A 1 103 ? -14.700 -16.004 0.727 1.00 93.62 103 HIS A CA 1
ATOM 758 C C . HIS A 1 103 ? -13.543 -15.123 0.223 1.00 93.62 103 HIS A C 1
ATOM 760 O O . HIS A 1 103 ? -12.385 -15.491 0.372 1.00 93.62 103 HIS A O 1
ATOM 766 N N . ALA A 1 104 ? -13.848 -13.985 -0.404 1.00 95.44 104 ALA A N 1
ATOM 767 C CA . ALA A 1 104 ? -12.888 -12.993 -0.882 1.00 95.44 104 ALA A CA 1
ATOM 768 C C . ALA A 1 104 ? -13.011 -11.675 -0.096 1.00 95.44 104 ALA A C 1
ATOM 770 O O . ALA A 1 104 ? -12.631 -10.607 -0.585 1.00 95.44 104 ALA A O 1
ATOM 771 N N . ARG A 1 105 ? -13.557 -11.747 1.124 1.00 95.62 105 ARG A N 1
ATOM 772 C CA . ARG A 1 105 ? -13.713 -10.609 2.025 1.00 95.62 105 ARG A CA 1
ATOM 773 C C . ARG A 1 105 ? -12.390 -9.872 2.191 1.00 95.62 105 ARG A C 1
ATOM 775 O O . ARG A 1 105 ? -11.350 -10.491 2.415 1.00 95.62 105 ARG A O 1
ATOM 782 N N . THR A 1 106 ? -12.430 -8.550 2.060 1.00 96.75 106 THR A N 1
ATOM 783 C CA . THR A 1 106 ? -11.212 -7.742 1.957 1.00 96.75 106 THR A CA 1
ATOM 784 C C . THR A 1 106 ? -11.249 -6.541 2.892 1.00 96.75 106 THR A C 1
ATOM 786 O O . THR A 1 106 ? -12.247 -5.821 2.964 1.00 96.75 106 THR A O 1
ATOM 789 N N . LEU A 1 107 ? -10.128 -6.298 3.573 1.00 97.19 107 LEU A N 1
ATOM 790 C CA . LEU A 1 107 ? -9.880 -5.078 4.332 1.00 97.19 107 LEU A CA 1
ATOM 791 C C . LEU A 1 107 ? -9.032 -4.111 3.502 1.00 97.19 107 LEU A C 1
ATOM 793 O O . LEU A 1 107 ? -7.894 -4.419 3.153 1.00 97.19 107 LEU A O 1
ATOM 797 N N . VAL A 1 108 ? -9.556 -2.924 3.222 1.00 96.81 108 VAL A N 1
ATOM 798 C CA . VAL A 1 108 ? -8.784 -1.797 2.703 1.00 96.81 108 VAL A CA 1
ATOM 799 C C . VAL A 1 108 ? -8.083 -1.121 3.878 1.00 96.81 108 VAL A C 1
ATOM 801 O O . VAL A 1 108 ? -8.726 -0.478 4.707 1.00 96.81 108 VAL A O 1
ATOM 804 N N . ALA A 1 109 ? -6.769 -1.293 3.966 1.00 96.19 109 ALA A N 1
ATOM 805 C CA . ALA A 1 109 ? -5.942 -0.774 5.046 1.00 96.19 109 ALA A CA 1
ATOM 806 C C . ALA A 1 109 ? -5.165 0.458 4.574 1.00 96.19 109 ALA A C 1
ATOM 808 O O . ALA A 1 109 ? -4.467 0.398 3.562 1.00 96.19 109 ALA A O 1
ATOM 809 N N . ILE A 1 110 ? -5.246 1.558 5.323 1.00 95.62 110 ILE A N 1
ATOM 810 C CA . ILE A 1 110 ? -4.530 2.803 5.019 1.00 95.62 110 ILE A CA 1
ATOM 811 C C . ILE A 1 110 ? -3.519 3.085 6.133 1.00 95.62 110 ILE A C 1
ATOM 813 O O . ILE A 1 110 ? -3.894 3.622 7.180 1.00 95.62 110 ILE A O 1
ATOM 817 N N . PRO A 1 111 ? -2.241 2.703 5.951 1.00 94.81 111 PRO A N 1
ATOM 818 C CA . PRO A 1 111 ? -1.158 3.078 6.844 1.00 94.81 111 PRO A CA 1
ATOM 819 C C . PRO A 1 111 ? -0.969 4.594 6.907 1.00 94.81 111 PRO A C 1
ATOM 821 O O . PRO A 1 111 ? -0.603 5.220 5.915 1.00 94.81 111 PRO A O 1
ATOM 824 N N . CYS A 1 112 ? -1.138 5.185 8.085 1.00 93.62 112 CYS A N 1
ATOM 825 C CA . CYS A 1 112 ? -0.914 6.617 8.287 1.00 93.62 112 CYS A CA 1
ATOM 826 C C . CYS A 1 112 ? -0.360 6.931 9.682 1.00 93.62 112 CYS A C 1
ATOM 828 O O . CYS A 1 112 ? -0.264 6.051 10.543 1.00 93.62 112 CYS A O 1
ATOM 830 N N . LEU A 1 113 ? 0.054 8.182 9.872 1.00 93.12 113 LEU A N 1
ATOM 831 C CA . LEU A 1 113 ? 0.375 8.761 11.173 1.00 93.12 113 LEU A CA 1
ATOM 832 C C . LEU A 1 113 ? -0.756 9.698 11.584 1.00 93.12 113 LEU A C 1
ATOM 834 O O . LEU A 1 113 ? -1.360 10.342 10.724 1.00 93.12 113 LEU A O 1
ATOM 838 N N . ILE A 1 114 ? -1.013 9.790 12.885 1.00 93.69 114 ILE A N 1
ATOM 839 C CA . ILE A 1 114 ? -1.911 10.801 13.445 1.00 93.69 114 ILE A CA 1
ATOM 840 C C . ILE A 1 114 ? -1.088 11.838 14.210 1.00 93.69 114 ILE A C 1
ATOM 842 O O . ILE A 1 114 ? -0.399 11.513 15.173 1.00 93.69 114 ILE A O 1
ATOM 846 N N . THR A 1 115 ? -1.114 13.079 13.727 1.00 93.19 115 THR A N 1
ATOM 847 C CA . THR A 1 115 ? -0.304 14.196 14.249 1.00 93.19 115 THR A CA 1
ATOM 848 C C . THR A 1 115 ? -1.156 15.286 14.880 1.00 93.19 115 THR A C 1
ATOM 850 O O . THR A 1 115 ? -0.759 15.886 15.873 1.00 93.19 115 THR A O 1
ATOM 853 N N . ASP A 1 116 ? -2.330 15.537 14.308 1.00 95.38 116 ASP A N 1
ATOM 854 C CA . ASP A 1 116 ? -3.244 16.599 14.703 1.00 95.38 116 ASP A CA 1
ATOM 855 C C . ASP A 1 116 ? -4.674 16.287 14.227 1.00 95.38 116 ASP A C 1
ATOM 857 O O . ASP A 1 116 ? -4.925 15.344 13.466 1.00 95.38 116 ASP A O 1
ATOM 861 N N . ARG A 1 117 ? -5.633 17.086 14.703 1.00 96.44 117 ARG A N 1
ATOM 862 C CA . ARG A 1 117 ? -7.064 16.906 14.424 1.00 96.44 117 ARG A CA 1
ATOM 863 C C . ARG A 1 117 ? -7.425 17.155 12.954 1.00 96.44 117 ARG A C 1
ATOM 865 O O . ARG A 1 117 ? -8.341 16.503 12.447 1.00 96.44 117 ARG A O 1
ATOM 872 N N . ASP A 1 118 ? -6.716 18.035 12.252 1.00 96.69 118 ASP A N 1
ATOM 873 C CA . ASP A 1 118 ? -7.000 18.338 10.845 1.00 96.69 118 ASP A CA 1
ATOM 874 C C . ASP A 1 118 ? -6.564 17.179 9.944 1.00 96.69 118 ASP A C 1
ATOM 876 O O . ASP A 1 118 ? -7.313 16.751 9.059 1.00 96.69 118 ASP A O 1
ATOM 880 N N . VAL A 1 119 ? -5.388 16.605 10.213 1.00 95.81 119 VAL A N 1
ATOM 881 C CA . VAL A 1 119 ? -4.895 15.388 9.556 1.00 95.81 119 VAL A CA 1
ATOM 882 C C . VAL A 1 119 ? -5.863 14.231 9.779 1.00 95.81 119 VAL A C 1
ATOM 884 O O . VAL A 1 119 ? -6.246 13.574 8.810 1.00 95.81 119 VAL A O 1
ATOM 887 N N . ILE A 1 120 ? -6.329 14.017 11.012 1.00 97.12 120 ILE A N 1
ATOM 888 C CA . ILE A 1 120 ? -7.317 12.971 11.322 1.00 97.12 120 ILE A CA 1
ATOM 889 C C . ILE A 1 120 ? -8.611 13.187 10.526 1.00 97.12 120 ILE A C 1
ATOM 891 O O . ILE A 1 120 ? -9.074 12.271 9.845 1.00 97.12 120 ILE A O 1
ATOM 895 N N . SER A 1 121 ? -9.159 14.403 10.538 1.00 97.38 121 SER A N 1
ATOM 896 C CA . SER A 1 121 ? -10.400 14.732 9.823 1.00 97.38 121 SER A CA 1
ATOM 897 C C . SER A 1 121 ? -10.268 14.505 8.310 1.00 97.38 121 SER A C 1
ATOM 899 O O . SER A 1 121 ? -11.185 14.008 7.652 1.00 97.38 121 SER A O 1
ATOM 901 N N . ASN A 1 122 ? -9.105 14.831 7.735 1.00 96.44 122 ASN A N 1
ATOM 902 C CA . ASN A 1 122 ? -8.812 14.585 6.324 1.00 96.44 122 ASN A CA 1
ATOM 903 C C . ASN A 1 122 ? -8.678 13.087 6.009 1.00 96.44 122 ASN A C 1
ATOM 905 O O . ASN A 1 122 ? -9.201 12.638 4.989 1.00 96.44 122 ASN A O 1
ATOM 909 N N . LEU A 1 123 ? -8.030 12.305 6.879 1.00 96.94 123 LEU A N 1
ATOM 910 C CA . LEU A 1 123 ? -7.917 10.850 6.729 1.00 96.94 123 LEU A CA 1
ATOM 911 C C . LEU A 1 123 ? -9.293 10.174 6.751 1.00 96.94 123 LEU A C 1
ATOM 913 O O . LEU A 1 123 ? -9.572 9.334 5.898 1.00 96.94 123 LEU A O 1
ATOM 917 N N . VAL A 1 124 ? -10.168 10.572 7.677 1.00 97.38 124 VAL A N 1
ATOM 918 C CA . VAL A 1 124 ? -11.538 10.042 7.795 1.00 97.38 124 VAL A CA 1
ATOM 919 C C . VAL A 1 124 ? -12.363 10.390 6.555 1.00 97.38 124 VAL A C 1
ATOM 921 O O . VAL A 1 124 ? -13.023 9.519 5.986 1.00 97.38 124 VAL A O 1
ATOM 924 N N . ARG A 1 125 ? -12.261 11.630 6.059 1.00 96.25 125 ARG A N 1
ATOM 925 C CA . ARG A 1 125 ? -12.915 12.048 4.809 1.00 96.25 125 ARG A CA 1
ATOM 926 C C . ARG A 1 125 ? -12.416 11.251 3.602 1.00 96.25 125 ARG A C 1
ATOM 928 O O . ARG A 1 125 ? -13.216 10.829 2.772 1.00 96.25 125 ARG A O 1
ATOM 935 N N . ASN A 1 126 ? -11.107 11.025 3.493 1.00 95.50 126 ASN A N 1
ATOM 936 C CA . ASN A 1 126 ? -10.538 10.220 2.410 1.00 95.50 126 ASN A CA 1
ATOM 937 C C . ASN A 1 126 ? -11.013 8.761 2.489 1.00 95.50 126 ASN A C 1
ATOM 939 O O . ASN A 1 126 ? -11.376 8.180 1.465 1.00 95.50 126 ASN A O 1
ATOM 943 N N . LEU A 1 127 ? -11.094 8.193 3.697 1.00 96.06 127 LEU A N 1
ATOM 944 C CA . LEU A 1 127 ? -11.639 6.855 3.933 1.00 96.06 127 LEU A CA 1
ATOM 945 C C . LEU A 1 127 ? -13.090 6.737 3.440 1.00 96.06 127 LEU A C 1
ATOM 947 O O . LEU A 1 127 ? -13.438 5.771 2.758 1.00 96.06 127 LEU A O 1
ATOM 951 N N . GLU A 1 128 ? -13.919 7.744 3.725 1.00 96.12 128 GLU A N 1
ATOM 952 C CA . GLU A 1 128 ? -15.294 7.828 3.224 1.00 96.12 128 GLU A CA 1
ATOM 953 C C . GLU A 1 128 ? -15.341 7.892 1.688 1.00 96.12 128 GLU A C 1
ATOM 955 O O . GLU A 1 128 ? -16.120 7.171 1.063 1.00 96.12 128 GLU A O 1
ATOM 960 N N . VAL A 1 129 ? -14.470 8.685 1.054 1.00 95.31 129 VAL A N 1
ATOM 961 C CA . VAL A 1 129 ? -14.372 8.755 -0.415 1.00 95.31 129 VAL A CA 1
ATOM 962 C C . VAL A 1 129 ? -14.012 7.395 -1.023 1.00 95.31 129 VAL A C 1
ATOM 964 O O . VAL A 1 129 ? -14.577 7.023 -2.055 1.00 95.31 129 VAL A O 1
ATOM 967 N N . HIS A 1 130 ? -13.114 6.625 -0.402 1.00 95.31 130 HIS A N 1
ATOM 968 C CA . HIS A 1 130 ? -12.780 5.277 -0.875 1.00 95.31 130 HIS A CA 1
ATOM 969 C C . HIS A 1 130 ? -13.970 4.323 -0.796 1.00 95.31 130 HIS A C 1
ATOM 971 O O . HIS A 1 130 ? -14.217 3.596 -1.761 1.00 95.31 130 HIS A O 1
ATOM 977 N N . TYR A 1 131 ? -14.731 4.375 0.301 1.00 94.88 131 TYR A N 1
ATOM 978 C CA . TYR A 1 131 ? -15.969 3.613 0.449 1.00 94.88 131 TYR A CA 1
ATOM 979 C C . TYR A 1 131 ? -17.002 3.990 -0.617 1.00 94.88 131 TYR A C 1
ATOM 981 O O . TYR A 1 131 ? -17.519 3.118 -1.311 1.00 94.88 131 TYR A O 1
ATOM 989 N N . LEU A 1 132 ? -17.256 5.286 -0.816 1.00 94.38 132 LEU A N 1
ATOM 990 C CA . LEU A 1 132 ? -18.220 5.764 -1.811 1.00 94.38 132 LEU A CA 1
ATOM 991 C C . LEU A 1 132 ? -17.809 5.425 -3.250 1.00 94.38 132 LEU A C 1
ATOM 993 O O . LEU A 1 132 ? -18.667 5.232 -4.109 1.00 94.38 132 LEU A O 1
ATOM 997 N N . SER A 1 133 ? -16.505 5.332 -3.513 1.00 94.19 133 SER A N 1
ATOM 998 C CA . SER A 1 133 ? -15.977 4.944 -4.825 1.00 94.19 133 SER A CA 1
ATOM 999 C C . SER A 1 133 ? -16.034 3.431 -5.061 1.00 94.19 133 SER A C 1
ATOM 1001 O O . SER A 1 133 ? -16.053 2.993 -6.209 1.00 94.19 133 SER A O 1
ATOM 1003 N N . ASN A 1 134 ? -16.043 2.622 -3.999 1.00 94.00 134 ASN A N 1
ATOM 1004 C CA . ASN A 1 134 ? -16.045 1.160 -4.068 1.00 94.00 134 ASN A CA 1
ATOM 1005 C C . ASN A 1 134 ? -17.055 0.573 -3.062 1.00 94.00 134 ASN A C 1
ATOM 1007 O O . ASN A 1 134 ? -16.651 -0.098 -2.109 1.00 94.00 134 ASN A O 1
ATOM 1011 N N . PRO A 1 135 ? -18.365 0.830 -3.241 1.00 89.62 135 PRO A N 1
ATOM 1012 C CA . PRO A 1 135 ? -19.377 0.330 -2.325 1.00 89.62 135 PRO A CA 1
ATOM 1013 C C . PRO A 1 135 ? -19.555 -1.178 -2.522 1.00 89.62 135 PRO A C 1
ATOM 1015 O O . PRO A 1 135 ? -19.982 -1.638 -3.582 1.00 89.62 135 PRO A O 1
ATOM 1018 N N . ASP A 1 136 ? -19.248 -1.960 -1.492 1.00 92.31 136 ASP A N 1
ATOM 1019 C CA . ASP A 1 136 ? -19.446 -3.408 -1.501 1.00 92.31 136 ASP A CA 1
ATOM 1020 C C . ASP A 1 136 ? -19.693 -3.930 -0.080 1.00 92.31 136 ASP A C 1
ATOM 1022 O O . ASP A 1 136 ? -19.254 -3.332 0.906 1.00 92.31 136 ASP A O 1
ATOM 1026 N N . ARG A 1 137 ? -20.423 -5.043 0.037 1.00 90.69 137 ARG A N 1
ATOM 1027 C CA . ARG A 1 137 ? -20.811 -5.600 1.337 1.00 90.69 137 ARG A CA 1
ATOM 1028 C C . ARG A 1 137 ? -19.648 -6.276 2.045 1.00 90.69 137 ARG A C 1
ATOM 1030 O O . ARG A 1 137 ? -19.591 -6.184 3.268 1.00 90.69 137 ARG A O 1
ATOM 1037 N N . GLU A 1 138 ? -18.738 -6.881 1.290 1.00 94.38 138 GLU A N 1
ATOM 1038 C CA . GLU A 1 138 ? -17.590 -7.626 1.819 1.00 94.38 138 GLU A CA 1
ATOM 1039 C C . GLU A 1 138 ? -16.290 -6.799 1.798 1.00 94.38 138 GLU A C 1
ATOM 1041 O O . GLU A 1 138 ? -15.194 -7.344 1.957 1.00 94.38 138 GLU A O 1
ATOM 1046 N N . LEU A 1 139 ? -16.415 -5.477 1.614 1.00 94.94 139 LEU A N 1
ATOM 1047 C CA . LEU A 1 139 ? -15.335 -4.507 1.768 1.00 94.94 139 LEU A CA 1
ATOM 1048 C C . LEU A 1 139 ? -15.431 -3.782 3.110 1.00 94.94 139 LEU A C 1
ATOM 1050 O O . LEU A 1 139 ? -16.460 -3.192 3.460 1.00 94.94 139 LEU A O 1
ATOM 1054 N N . PHE A 1 140 ? -14.309 -3.791 3.821 1.00 96.25 140 PHE A N 1
ATOM 1055 C CA . PHE A 1 140 ? -14.104 -3.100 5.088 1.00 96.25 140 PHE A CA 1
ATOM 1056 C C . PHE A 1 140 ? -12.957 -2.104 4.943 1.00 96.25 140 PHE A C 1
ATOM 1058 O O . PHE A 1 140 ? -12.080 -2.286 4.104 1.00 96.25 140 PHE A O 1
ATOM 1065 N N . PHE A 1 141 ? -12.950 -1.055 5.755 1.00 96.69 141 PHE A N 1
ATOM 1066 C CA . PHE A 1 141 ? -12.015 0.059 5.642 1.00 96.69 141 PHE A CA 1
ATOM 1067 C C . PHE A 1 141 ? -11.399 0.352 7.008 1.00 96.69 141 PHE A C 1
ATOM 1069 O O . PHE A 1 141 ? -12.121 0.562 7.985 1.00 96.69 141 PHE A O 1
ATOM 1076 N N . ALA A 1 142 ? -10.070 0.382 7.084 1.00 97.06 142 ALA A N 1
ATOM 1077 C CA . ALA A 1 142 ? -9.350 0.670 8.317 1.00 97.06 142 ALA A CA 1
ATOM 1078 C C . ALA A 1 142 ? -8.256 1.718 8.114 1.00 97.06 142 ALA A C 1
ATOM 1080 O O . ALA A 1 142 ? -7.400 1.581 7.237 1.00 97.06 142 ALA A O 1
ATOM 1081 N N . LEU A 1 143 ? -8.239 2.724 8.990 1.00 97.00 143 LEU A N 1
ATOM 1082 C CA . LEU A 1 143 ? -7.035 3.516 9.227 1.00 97.00 143 LEU A CA 1
ATOM 1083 C C . LEU A 1 143 ? -6.110 2.708 10.130 1.00 97.00 143 LEU A C 1
ATOM 1085 O O . LEU A 1 143 ? -6.512 2.291 11.216 1.00 97.00 143 LEU A O 1
ATOM 1089 N N . VAL A 1 144 ? -4.878 2.490 9.680 1.00 96.31 144 VAL A N 1
ATOM 1090 C CA . VAL A 1 144 ? -3.864 1.769 10.448 1.00 96.31 144 VAL A CA 1
ATOM 1091 C C . VAL A 1 144 ? -2.817 2.785 10.885 1.00 96.31 144 VAL A C 1
ATOM 1093 O O . VAL A 1 144 ? -1.922 3.178 10.130 1.00 96.31 144 VAL A O 1
ATOM 1096 N N . THR A 1 145 ? -2.995 3.287 12.098 1.00 95.06 145 THR A N 1
ATOM 1097 C CA . THR A 1 145 ? -2.344 4.501 12.595 1.00 95.06 145 THR A CA 1
ATOM 1098 C C . THR A 1 145 ? -1.186 4.177 13.531 1.00 95.06 145 THR A C 1
ATOM 1100 O O . THR A 1 145 ? -1.320 3.292 14.372 1.00 95.06 145 THR A O 1
ATOM 1103 N N . ASP A 1 146 ? -0.094 4.932 13.419 1.00 93.75 146 ASP A N 1
ATOM 1104 C CA . ASP A 1 146 ? 0.911 5.037 14.484 1.00 93.75 146 ASP A CA 1
ATOM 1105 C C . ASP A 1 146 ? 0.978 6.485 14.976 1.00 93.75 146 ASP A C 1
ATOM 1107 O O . ASP A 1 146 ? 0.494 7.418 14.321 1.00 93.75 146 ASP A O 1
ATOM 1111 N N . TRP A 1 147 ? 1.643 6.664 16.106 1.00 92.44 147 TRP A N 1
ATOM 1112 C CA . TRP A 1 147 ? 2.113 7.963 16.546 1.00 92.44 147 TRP A CA 1
ATOM 1113 C C . TRP A 1 147 ? 3.304 8.475 15.730 1.00 92.44 147 TRP A C 1
ATOM 1115 O O . TRP A 1 147 ? 4.092 7.688 15.207 1.00 92.44 147 TRP A O 1
ATOM 1125 N N . ALA A 1 148 ? 3.486 9.798 15.692 1.00 91.06 148 ALA A N 1
ATOM 1126 C CA . ALA A 1 148 ? 4.756 10.391 15.271 1.00 91.06 148 ALA A CA 1
ATOM 1127 C C . ALA A 1 148 ? 5.881 10.046 16.261 1.00 91.06 148 ALA A C 1
ATOM 1129 O O . ALA A 1 148 ? 5.615 9.839 17.447 1.00 91.06 148 ALA A O 1
ATOM 1130 N N . ASP A 1 149 ? 7.122 10.008 15.781 1.00 92.12 149 ASP A N 1
ATOM 1131 C CA . ASP A 1 149 ? 8.300 9.675 16.587 1.00 92.12 149 ASP A CA 1
ATOM 1132 C C . ASP A 1 149 ? 8.446 10.640 17.782 1.00 92.12 149 ASP A C 1
ATOM 1134 O O . ASP A 1 149 ? 8.239 11.849 17.647 1.00 92.12 149 ASP A O 1
ATOM 1138 N N . HIS A 1 150 ? 8.775 10.116 18.968 1.00 91.50 150 HIS A N 1
ATOM 1139 C CA . HIS A 1 150 ? 8.845 10.917 20.196 1.00 91.50 150 HIS A CA 1
ATOM 1140 C C . HIS A 1 150 ? 9.940 10.445 21.166 1.00 91.50 150 HIS A C 1
ATOM 1142 O O . HIS A 1 150 ? 10.444 9.326 21.088 1.00 91.50 150 HIS A O 1
ATOM 1148 N N . VAL A 1 151 ? 10.309 11.305 22.120 1.00 90.94 151 VAL A N 1
ATOM 1149 C CA . VAL A 1 151 ? 11.304 10.998 23.170 1.00 90.94 151 VAL A CA 1
ATOM 1150 C C . VAL A 1 151 ? 10.764 10.083 24.279 1.00 90.94 151 VAL A C 1
ATOM 1152 O O . VAL A 1 151 ? 11.534 9.573 25.088 1.00 90.94 151 VAL A O 1
ATOM 1155 N N . SER A 1 152 ? 9.453 9.846 24.309 1.00 90.38 152 SER A N 1
ATOM 1156 C CA . SER A 1 152 ? 8.748 8.980 25.264 1.00 90.38 152 SER A CA 1
ATOM 1157 C C . SER A 1 152 ? 7.789 8.039 24.536 1.00 90.38 152 SER A C 1
ATOM 1159 O O . SER A 1 152 ? 7.371 8.331 23.415 1.00 90.38 152 SER A O 1
ATOM 1161 N N . GLU A 1 153 ? 7.414 6.928 25.179 1.00 87.94 153 GLU A N 1
ATOM 1162 C CA . GLU A 1 153 ? 6.462 5.955 24.618 1.00 87.94 153 GLU A CA 1
ATOM 1163 C C . GLU A 1 153 ? 5.109 6.604 24.297 1.00 87.94 153 GLU A C 1
ATOM 1165 O O . GLU A 1 153 ? 4.575 6.432 23.201 1.00 87.94 153 GLU A O 1
ATOM 1170 N N . GLU A 1 154 ? 4.610 7.426 25.220 1.00 88.69 154 GLU A N 1
ATOM 1171 C CA . GLU A 1 154 ? 3.363 8.177 25.100 1.00 88.69 154 GLU A CA 1
ATOM 1172 C C . GLU A 1 154 ? 3.637 9.669 25.354 1.00 88.69 154 GLU A C 1
ATOM 1174 O O . GLU A 1 154 ? 4.355 10.038 26.292 1.00 88.69 154 GLU A O 1
ATOM 1179 N N . ALA A 1 155 ? 3.112 10.527 24.486 1.00 88.38 155 ALA A N 1
ATOM 1180 C CA . ALA A 1 155 ? 3.162 11.978 24.582 1.00 88.38 155 ALA A CA 1
ATOM 1181 C C . ALA A 1 155 ? 1.826 12.509 25.137 1.00 88.38 155 ALA A C 1
ATOM 1183 O O . ALA A 1 155 ? 0.786 11.875 24.952 1.00 88.38 155 ALA A O 1
ATOM 1184 N N . PRO A 1 156 ? 1.802 13.690 25.784 1.00 86.88 156 PRO A N 1
ATOM 1185 C CA . PRO A 1 156 ? 0.595 14.197 26.446 1.00 86.88 156 PRO A CA 1
ATOM 1186 C C . PRO A 1 156 ? -0.636 14.324 25.534 1.00 86.88 156 PRO A C 1
ATOM 1188 O O . PRO A 1 156 ? -1.756 14.124 25.993 1.00 86.88 156 PRO A O 1
ATOM 1191 N N . ALA A 1 157 ? -0.430 14.638 24.250 1.00 89.31 157 ALA A N 1
ATOM 1192 C CA . ALA A 1 157 ? -1.502 14.822 23.270 1.00 89.31 157 ALA A CA 1
ATOM 1193 C C . ALA A 1 157 ? -1.975 13.514 22.611 1.00 89.31 157 ALA A C 1
ATOM 1195 O O . ALA A 1 157 ? -3.032 13.502 21.982 1.00 89.31 157 ALA A O 1
ATOM 1196 N N . ASP A 1 158 ? -1.227 12.415 22.749 1.00 92.25 158 ASP A N 1
ATOM 1197 C CA . ASP A 1 158 ? -1.498 11.173 22.019 1.00 92.25 158 ASP A CA 1
ATOM 1198 C C . ASP A 1 158 ? -2.902 10.647 22.339 1.00 92.25 158 ASP A C 1
ATOM 1200 O O . ASP A 1 158 ? -3.736 10.503 21.448 1.00 92.25 158 ASP A O 1
ATOM 1204 N N . ARG A 1 159 ? -3.238 10.461 23.623 1.00 91.88 159 ARG A N 1
ATOM 1205 C CA . ARG A 1 159 ? -4.565 9.945 24.017 1.00 91.88 159 ARG A CA 1
ATOM 1206 C C . ARG A 1 159 ? -5.718 10.780 23.475 1.00 91.88 159 ARG A C 1
ATOM 1208 O O . ARG A 1 159 ? -6.738 10.221 23.079 1.00 91.88 159 ARG A O 1
ATOM 1215 N N . GLU A 1 160 ? -5.557 12.100 23.444 1.00 94.69 160 GLU A N 1
ATOM 1216 C CA . GLU A 1 160 ? -6.569 13.011 22.912 1.00 94.69 160 GLU A CA 1
ATOM 1217 C C . GLU A 1 160 ? -6.751 12.823 21.398 1.00 94.69 160 GLU A C 1
ATOM 1219 O O . GLU A 1 160 ? -7.883 12.759 20.915 1.00 94.69 160 GLU A O 1
ATOM 1224 N N . LEU A 1 161 ? -5.653 12.672 20.653 1.00 95.94 161 LEU A N 1
ATOM 1225 C CA . LEU A 1 161 ? -5.680 12.434 19.210 1.00 95.94 161 LEU A CA 1
ATOM 1226 C C . LEU A 1 161 ? -6.294 11.074 18.859 1.00 95.94 161 LEU A C 1
ATOM 1228 O O . LEU A 1 161 ? -7.118 11.003 17.945 1.00 95.94 161 LEU A O 1
ATOM 1232 N N . LEU A 1 162 ? -5.957 10.003 19.588 1.00 96.31 162 LEU A N 1
ATOM 1233 C CA . LEU A 1 162 ? -6.580 8.692 19.360 1.00 96.31 162 LEU A CA 1
ATOM 1234 C C . LEU A 1 162 ? -8.067 8.716 19.710 1.00 96.31 162 LEU A C 1
ATOM 1236 O O . LEU A 1 162 ? -8.867 8.215 18.924 1.00 96.31 162 LEU A O 1
ATOM 1240 N N . ALA A 1 163 ? -8.454 9.330 20.831 1.00 96.06 163 ALA A N 1
ATOM 1241 C CA . ALA A 1 163 ? -9.863 9.466 21.196 1.00 96.06 163 ALA A CA 1
ATOM 1242 C C . ALA A 1 163 ? -10.648 10.248 20.128 1.00 96.06 163 ALA A C 1
ATOM 1244 O O . ALA A 1 163 ? -11.753 9.855 19.752 1.00 96.06 163 ALA A O 1
ATOM 1245 N N . PHE A 1 164 ? -10.058 11.315 19.578 1.00 97.56 164 PHE A N 1
ATOM 1246 C CA . PHE A 1 164 ? -10.652 12.064 18.473 1.00 97.56 164 PHE A CA 1
ATOM 1247 C C . PHE A 1 164 ? -10.801 11.204 17.206 1.00 97.56 164 PHE A C 1
ATOM 1249 O O . PHE A 1 164 ? -11.886 11.150 16.632 1.00 97.56 164 PHE A O 1
ATOM 1256 N N . ALA A 1 165 ? -9.765 10.457 16.809 1.00 97.31 165 ALA A N 1
ATOM 1257 C CA . ALA A 1 165 ? -9.835 9.550 15.660 1.00 97.31 165 ALA A CA 1
ATOM 1258 C C . ALA A 1 165 ? -10.884 8.437 15.839 1.00 97.31 165 ALA A C 1
ATOM 1260 O O . ALA A 1 165 ? -11.624 8.119 14.907 1.00 97.31 165 ALA A O 1
ATOM 1261 N N . GLN A 1 166 ? -10.982 7.864 17.041 1.00 97.38 166 GLN A N 1
ATOM 1262 C CA . GLN A 1 166 ? -11.995 6.869 17.395 1.00 97.38 166 GLN A CA 1
ATOM 1263 C C . GLN A 1 166 ? -13.412 7.444 17.312 1.00 97.38 166 GLN A C 1
ATOM 1265 O O . GLN A 1 166 ? -14.296 6.780 16.770 1.00 97.38 166 GLN A O 1
ATOM 1270 N N . SER A 1 167 ? -13.617 8.674 17.792 1.00 97.50 167 SER A N 1
ATOM 1271 C CA . SER A 1 167 ? -14.895 9.387 17.696 1.00 97.50 167 SER A CA 1
ATOM 1272 C C . SER A 1 167 ? -15.301 9.637 16.242 1.00 97.50 167 SER A C 1
ATOM 1274 O O . SER A 1 167 ? -16.419 9.304 15.857 1.00 97.50 167 SER A O 1
ATOM 1276 N N . GLU A 1 168 ? -14.397 10.163 15.412 1.00 97.88 168 GLU A N 1
ATOM 1277 C CA . GLU A 1 168 ? -14.676 10.459 13.998 1.00 97.88 168 GLU A CA 1
ATOM 1278 C C . GLU A 1 168 ? -15.014 9.188 13.199 1.00 97.88 168 GLU A C 1
ATOM 1280 O O . GLU A 1 168 ? -15.978 9.151 12.432 1.00 97.88 168 GLU A O 1
ATOM 1285 N N . ILE A 1 169 ? -14.271 8.099 13.421 1.00 97.81 169 ILE A N 1
ATOM 1286 C CA . ILE A 1 169 ? -14.562 6.797 12.806 1.00 97.81 169 ILE A CA 1
ATOM 1287 C C . ILE A 1 169 ? -15.848 6.177 13.369 1.00 97.81 169 ILE A C 1
ATOM 1289 O O . ILE A 1 169 ? -16.572 5.490 12.647 1.00 97.81 169 ILE A O 1
ATOM 1293 N N . GLY A 1 170 ? -16.155 6.409 14.647 1.00 97.00 170 GLY A N 1
ATOM 1294 C CA . GLY A 1 170 ? -17.435 6.080 15.273 1.00 97.00 170 GLY A CA 1
ATOM 1295 C C . GLY A 1 170 ? -18.605 6.738 14.546 1.00 97.00 170 GLY A C 1
ATOM 1296 O O . GLY A 1 170 ? -19.472 6.031 14.035 1.00 97.00 170 GLY A O 1
ATOM 1297 N N . ALA A 1 171 ? -18.563 8.063 14.409 1.00 96.75 171 ALA A N 1
ATOM 1298 C CA . ALA A 1 171 ? -19.579 8.851 13.718 1.00 96.75 171 ALA A CA 1
ATOM 1299 C C . ALA A 1 171 ? -19.726 8.446 12.241 1.00 96.75 171 ALA A C 1
ATOM 1301 O O . ALA A 1 171 ? -20.844 8.295 11.742 1.00 96.75 171 ALA A O 1
ATOM 1302 N N . LEU A 1 172 ? -18.612 8.200 11.539 1.00 96.81 172 LEU A N 1
ATOM 1303 C CA . LEU A 1 172 ? -18.640 7.712 10.158 1.00 96.81 172 LEU A CA 1
ATOM 1304 C C . LEU A 1 172 ? -19.300 6.328 10.055 1.00 96.81 172 LEU A C 1
ATOM 1306 O O . LEU A 1 172 ? -20.093 6.078 9.149 1.00 96.81 172 LEU A O 1
ATOM 1310 N N . ALA A 1 173 ? -19.008 5.422 10.989 1.00 95.69 173 ALA A N 1
ATOM 1311 C CA . ALA A 1 173 ? -19.644 4.111 11.025 1.00 95.69 173 ALA A CA 1
ATOM 1312 C C . ALA A 1 173 ? -21.147 4.187 11.313 1.00 95.69 173 ALA A C 1
ATOM 1314 O O . ALA A 1 173 ? -21.912 3.470 10.670 1.00 95.69 173 ALA A O 1
ATOM 1315 N N . GLU A 1 174 ? -21.577 5.064 12.220 1.00 95.06 174 GLU A N 1
ATOM 1316 C CA . GLU A 1 174 ? -22.996 5.286 12.521 1.00 95.06 174 GLU A CA 1
ATOM 1317 C C . GLU A 1 174 ? -23.752 5.867 11.325 1.00 95.06 174 GLU A C 1
ATOM 1319 O O . GLU A 1 174 ? -24.834 5.383 10.986 1.00 95.06 174 GLU A O 1
ATOM 1324 N N . LYS A 1 175 ? -23.146 6.827 10.613 1.00 95.12 175 LYS A N 1
ATOM 1325 C CA . LYS A 1 175 ? -23.700 7.414 9.382 1.00 95.12 175 LYS A CA 1
ATOM 1326 C C . LYS A 1 175 ? -24.082 6.355 8.341 1.00 95.12 175 LYS A C 1
ATOM 1328 O O . LYS A 1 175 ? -25.058 6.534 7.614 1.00 95.12 175 LYS A O 1
ATOM 1333 N N . TYR A 1 176 ? -23.336 5.251 8.279 1.00 93.56 176 TYR A N 1
ATOM 1334 C CA . TYR A 1 176 ? -23.548 4.157 7.328 1.00 93.56 176 TYR A CA 1
ATOM 1335 C C . TYR A 1 176 ? -24.081 2.863 7.965 1.00 93.56 176 TYR A C 1
ATOM 1337 O O . TYR A 1 176 ? -24.133 1.834 7.290 1.00 93.56 176 TYR A O 1
ATOM 1345 N N . ALA A 1 177 ? -24.534 2.896 9.222 1.00 88.44 177 ALA A N 1
ATOM 1346 C CA . ALA A 1 177 ? -25.023 1.710 9.932 1.00 88.44 177 ALA A CA 1
ATOM 1347 C C . ALA A 1 177 ? -2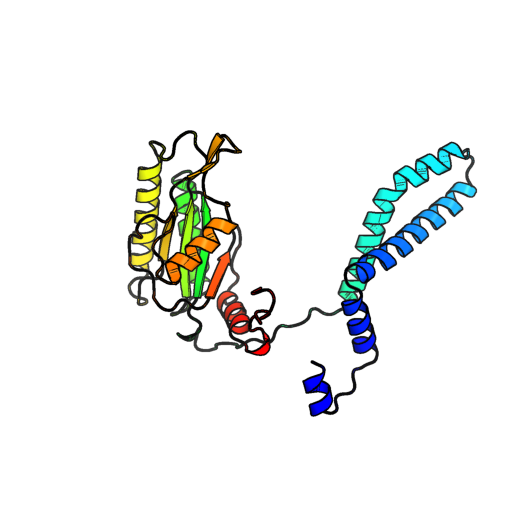6.269 1.078 9.278 1.00 88.44 177 ALA A C 1
ATOM 1349 O O . ALA A 1 177 ? -26.474 -0.131 9.350 1.00 88.44 177 ALA A O 1
ATOM 1350 N N . SER A 1 178 ? -27.085 1.868 8.572 1.00 84.25 178 SER A N 1
ATOM 1351 C CA . SER A 1 178 ? -28.252 1.365 7.829 1.00 84.25 178 SER A CA 1
ATOM 1352 C C . SER A 1 178 ? -27.885 0.482 6.626 1.00 84.25 178 SER A C 1
ATOM 1354 O O . SER A 1 178 ? -28.726 -0.273 6.140 1.00 84.25 178 SER A O 1
ATOM 1356 N N . ALA A 1 179 ? -26.633 0.533 6.156 1.00 78.62 179 ALA A N 1
ATOM 1357 C CA . ALA A 1 179 ? -26.135 -0.249 5.023 1.00 78.62 179 ALA A CA 1
ATOM 1358 C C . ALA A 1 179 ? -25.578 -1.636 5.420 1.00 78.62 179 ALA A C 1
ATOM 1360 O O . ALA A 1 179 ? -24.986 -2.330 4.581 1.00 78.62 179 ALA A O 1
ATOM 1361 N N . GLY A 1 180 ? -25.741 -2.046 6.684 1.00 81.12 180 GLY A N 1
ATOM 1362 C CA . GLY A 1 180 ? -25.372 -3.370 7.189 1.00 81.12 180 GLY A CA 1
ATOM 1363 C C . GLY A 1 180 ? -24.333 -3.326 8.319 1.00 81.12 180 GLY A C 1
ATOM 1364 O O . GLY A 1 180 ? -24.377 -2.416 9.144 1.00 81.12 180 GLY A O 1
ATOM 1365 N N . PRO A 1 181 ? -23.421 -4.316 8.412 1.00 85.00 181 PRO A N 1
ATOM 1366 C CA . PRO A 1 181 ? -22.446 -4.377 9.498 1.00 85.00 181 PRO A CA 1
ATOM 1367 C C . PRO A 1 181 ? -21.481 -3.186 9.464 1.00 85.00 181 PRO A C 1
ATOM 1369 O O . PRO A 1 181 ? -21.279 -2.560 8.422 1.00 85.00 181 PRO A O 1
ATOM 1372 N N . ARG A 1 182 ? -20.845 -2.901 10.608 1.00 93.31 182 ARG A N 1
ATOM 1373 C CA . ARG A 1 182 ? -19.832 -1.846 10.739 1.00 93.31 182 ARG A CA 1
ATOM 1374 C C . ARG A 1 182 ? -18.715 -2.029 9.704 1.00 93.31 182 ARG A C 1
ATOM 1376 O O . ARG A 1 182 ? -18.115 -3.097 9.624 1.00 93.31 182 ARG A O 1
ATOM 1383 N N . ARG A 1 183 ? -18.412 -0.968 8.947 1.00 92.94 183 ARG A N 1
ATOM 1384 C CA . ARG A 1 183 ? -17.429 -0.999 7.843 1.00 92.94 183 ARG A CA 1
ATOM 1385 C C . ARG A 1 183 ? -16.122 -0.274 8.132 1.00 92.94 183 ARG A C 1
ATOM 1387 O O . ARG A 1 183 ? -15.134 -0.559 7.466 1.00 92.94 183 ARG A O 1
ATOM 1394 N N . PHE A 1 184 ? -16.127 0.658 9.083 1.00 96.94 184 PHE A N 1
ATOM 1395 C CA . PHE A 1 184 ? -15.018 1.578 9.326 1.00 96.94 184 PHE A CA 1
ATOM 1396 C C . PHE A 1 184 ? -14.355 1.318 10.677 1.00 96.94 184 PHE A C 1
ATOM 1398 O O . PHE A 1 184 ? -15.029 1.232 11.714 1.00 96.94 184 PHE A O 1
ATOM 1405 N N . PHE A 1 185 ? -13.028 1.238 10.657 1.00 97.25 185 PHE A N 1
ATOM 1406 C CA . PHE A 1 185 ? -12.200 0.928 11.816 1.00 97.25 185 PHE A CA 1
ATOM 1407 C C . PHE A 1 185 ? -10.999 1.871 11.908 1.00 97.25 185 PHE A C 1
ATOM 1409 O O . PHE A 1 185 ? -10.487 2.369 10.904 1.00 97.25 185 PHE A O 1
ATOM 1416 N N . VAL A 1 186 ? -10.537 2.093 13.134 1.00 97.31 186 VAL A N 1
ATOM 1417 C CA . VAL A 1 186 ? -9.222 2.667 13.419 1.00 97.31 186 VAL A CA 1
ATOM 1418 C C . VAL A 1 186 ? -8.461 1.652 14.252 1.00 97.31 186 VAL A C 1
ATOM 1420 O O . VAL A 1 186 ? -8.953 1.190 15.279 1.00 97.31 186 VAL A O 1
ATOM 1423 N N . LEU A 1 187 ? -7.287 1.272 13.768 1.00 96.38 187 LEU A N 1
ATOM 1424 C CA . LEU A 1 187 ? -6.384 0.337 14.419 1.00 96.38 187 LEU A CA 1
ATOM 1425 C C . LEU A 1 187 ? -5.108 1.098 14.733 1.00 96.38 187 LEU A C 1
ATOM 1427 O O . LEU A 1 187 ? -4.432 1.590 13.828 1.00 96.38 187 LEU A O 1
ATOM 1431 N N . HIS A 1 188 ? -4.809 1.236 16.018 1.00 95.56 188 HIS A N 1
ATOM 1432 C CA . HIS A 1 188 ? -3.735 2.097 16.483 1.00 95.56 188 HIS A CA 1
ATOM 1433 C C . HIS A 1 188 ? -2.646 1.300 17.185 1.00 95.56 188 HIS A C 1
ATOM 1435 O O . HIS A 1 188 ? -2.964 0.439 17.998 1.00 95.56 188 HIS A O 1
ATOM 1441 N N . ARG A 1 189 ? -1.377 1.600 16.899 1.00 93.69 189 ARG A N 1
ATOM 1442 C CA . ARG A 1 189 ? -0.226 0.924 17.506 1.00 93.69 189 ARG A CA 1
ATOM 1443 C C . ARG A 1 189 ? 0.521 1.823 18.482 1.00 93.69 189 ARG A C 1
ATOM 1445 O O . ARG A 1 189 ? 0.807 2.976 18.170 1.00 93.69 189 ARG A O 1
ATOM 1452 N N . ARG A 1 190 ? 0.928 1.268 19.625 1.00 92.38 190 ARG A N 1
ATOM 1453 C CA . ARG A 1 190 ? 1.842 1.954 20.555 1.00 92.38 190 ARG A CA 1
ATOM 1454 C C . ARG A 1 190 ? 3.258 2.069 19.974 1.00 92.38 190 ARG A C 1
ATOM 1456 O O . ARG A 1 190 ? 3.660 1.265 19.130 1.00 92.38 190 ARG A O 1
ATOM 1463 N N . ARG A 1 191 ? 4.032 3.052 20.448 1.00 92.50 191 ARG A N 1
ATOM 1464 C CA . ARG A 1 191 ? 5.456 3.178 20.097 1.00 92.50 191 ARG A CA 1
ATOM 1465 C C . ARG A 1 191 ? 6.271 2.083 20.788 1.00 92.50 191 ARG A C 1
ATOM 1467 O O . ARG A 1 191 ? 5.949 1.670 21.895 1.00 92.50 191 ARG A O 1
ATOM 1474 N N . LEU A 1 192 ? 7.369 1.671 20.162 1.00 91.44 192 LEU A N 1
ATOM 1475 C CA . LEU A 1 192 ? 8.421 0.873 20.786 1.00 91.44 192 LEU A CA 1
ATOM 1476 C C . LEU A 1 192 ? 9.739 1.648 20.748 1.00 91.44 192 LEU A C 1
ATOM 1478 O O . LEU A 1 192 ? 9.993 2.422 19.822 1.00 91.44 192 LEU A O 1
ATOM 1482 N N . TYR A 1 193 ? 10.575 1.451 21.765 1.00 91.88 193 TYR A N 1
ATOM 1483 C CA . TYR A 1 193 ? 11.880 2.098 21.820 1.00 91.88 193 TYR A CA 1
ATOM 1484 C C . TYR A 1 193 ? 12.829 1.481 20.791 1.00 91.88 193 TYR A C 1
ATOM 1486 O O . TYR A 1 193 ? 13.069 0.272 20.803 1.00 91.88 193 TYR A O 1
ATOM 1494 N N . ASN A 1 194 ? 13.390 2.315 19.918 1.00 90.94 194 ASN A N 1
ATOM 1495 C CA . ASN A 1 194 ? 14.422 1.919 18.972 1.00 90.94 194 ASN A CA 1
ATOM 1496 C C . ASN A 1 194 ? 15.806 2.309 19.526 1.00 90.94 194 ASN A C 1
ATOM 1498 O O . ASN A 1 194 ? 16.152 3.491 19.494 1.00 90.94 194 ASN A O 1
ATOM 1502 N N . PRO A 1 195 ? 16.636 1.352 19.985 1.00 89.06 195 PRO A N 1
ATOM 1503 C CA . PRO A 1 195 ? 17.947 1.661 20.555 1.00 89.06 195 PRO A CA 1
ATOM 1504 C C . PRO A 1 195 ? 18.952 2.190 19.522 1.00 89.06 195 PRO A C 1
ATOM 1506 O O . PRO A 1 195 ? 19.903 2.866 19.901 1.00 89.06 195 PRO A O 1
ATOM 1509 N N . SER A 1 196 ? 18.764 1.904 18.229 1.00 88.62 196 SER A N 1
ATOM 1510 C CA . SER A 1 196 ? 19.658 2.381 17.166 1.00 88.62 196 SER A CA 1
ATOM 1511 C C . SER A 1 196 ? 19.429 3.851 16.820 1.00 88.62 196 SER A C 1
ATOM 1513 O O . SER A 1 196 ? 20.384 4.549 16.493 1.00 88.62 196 SER A O 1
ATOM 1515 N N . GLU A 1 197 ? 18.179 4.318 16.891 1.00 85.75 197 GLU A N 1
ATOM 1516 C CA . GLU A 1 197 ? 17.804 5.715 16.613 1.00 85.75 197 GLU A CA 1
ATOM 1517 C C . GLU A 1 197 ? 17.598 6.538 17.904 1.00 85.75 197 GLU A C 1
ATOM 1519 O O . GLU A 1 197 ? 17.493 7.759 17.850 1.00 85.75 197 GLU A O 1
ATOM 1524 N N . GLY A 1 198 ? 17.564 5.891 19.075 1.00 90.12 198 GLY A N 1
ATOM 1525 C CA . GLY A 1 198 ? 17.376 6.542 20.374 1.00 90.12 198 GLY A CA 1
ATOM 1526 C C . GLY A 1 198 ? 15.985 7.157 20.573 1.00 90.12 198 GLY A C 1
ATOM 1527 O O . GLY A 1 198 ? 15.826 8.026 21.428 1.00 90.12 198 GLY A O 1
ATOM 1528 N N . VAL A 1 199 ? 14.989 6.725 19.794 1.00 91.94 199 VAL A N 1
ATOM 1529 C CA . VAL A 1 199 ? 13.648 7.325 19.722 1.00 91.94 199 VAL A CA 1
ATOM 1530 C C . VAL A 1 199 ? 12.556 6.273 19.909 1.00 91.94 199 VAL A C 1
ATOM 1532 O O . VAL A 1 199 ? 12.744 5.097 19.588 1.00 91.94 199 VAL A O 1
ATOM 1535 N N . TRP A 1 200 ? 11.402 6.687 20.427 1.00 91.19 200 TRP A N 1
ATOM 1536 C CA . TRP A 1 200 ? 10.192 5.871 20.435 1.00 91.19 200 TRP A CA 1
ATOM 1537 C C . TRP A 1 200 ? 9.456 6.056 19.114 1.00 91.19 200 TRP A C 1
ATOM 1539 O O . TRP A 1 200 ? 9.132 7.180 18.732 1.00 91.19 200 TRP A O 1
ATOM 1549 N N . MET A 1 201 ? 9.186 4.956 18.419 1.00 89.12 201 MET A N 1
ATOM 1550 C CA . MET A 1 201 ? 8.589 4.970 17.082 1.00 89.12 201 MET A CA 1
ATOM 1551 C C . MET A 1 201 ? 7.802 3.684 16.801 1.00 89.12 201 MET A C 1
ATOM 1553 O O . MET A 1 201 ? 7.913 2.699 17.532 1.00 89.12 201 MET A O 1
ATOM 1557 N N . GLY A 1 202 ? 7.002 3.672 15.733 1.00 84.81 202 GLY A N 1
ATOM 1558 C CA . GLY A 1 202 ? 6.329 2.453 15.273 1.00 84.81 202 GLY A CA 1
ATOM 1559 C C . GLY A 1 202 ? 7.336 1.403 14.785 1.00 84.81 202 GLY A C 1
ATOM 1560 O O . GLY A 1 202 ? 8.206 1.705 13.961 1.00 84.81 202 GLY A O 1
ATOM 1561 N N . TRP A 1 203 ? 7.216 0.159 15.261 1.00 82.88 203 TRP A N 1
ATOM 1562 C CA . TRP A 1 203 ? 8.121 -0.923 14.861 1.00 82.88 203 TRP A CA 1
ATOM 1563 C C . TRP A 1 203 ? 8.042 -1.179 13.354 1.00 82.88 203 TRP A C 1
ATOM 1565 O O . TRP A 1 203 ? 6.958 -1.245 12.770 1.00 82.88 203 TRP A O 1
ATOM 1575 N N . GLU A 1 204 ? 9.221 -1.238 12.724 1.00 80.88 204 GLU A N 1
ATOM 1576 C CA . GLU A 1 204 ? 9.442 -1.444 11.285 1.00 80.88 204 GLU A CA 1
ATOM 1577 C C . GLU A 1 204 ? 8.576 -0.583 10.335 1.00 80.88 204 GLU A C 1
ATOM 1579 O O . GLU A 1 204 ? 8.351 -0.954 9.175 1.00 80.88 204 GLU A O 1
ATOM 1584 N N . ARG A 1 205 ? 8.113 0.591 10.798 1.00 79.75 205 ARG A N 1
ATOM 1585 C CA . ARG A 1 205 ? 7.312 1.568 10.033 1.00 79.75 205 ARG A CA 1
ATOM 1586 C C . ARG A 1 205 ? 6.188 0.881 9.220 1.00 79.75 205 ARG A C 1
ATOM 1588 O O . ARG A 1 205 ? 5.371 0.147 9.777 1.00 79.75 205 ARG A O 1
ATOM 1595 N N . LYS A 1 206 ? 6.136 1.093 7.891 1.00 77.19 206 LYS A N 1
ATOM 1596 C CA . LYS A 1 206 ? 5.106 0.516 6.997 1.00 77.19 206 LYS A CA 1
ATOM 1597 C C . LYS A 1 206 ? 5.097 -1.021 7.009 1.00 77.19 206 LYS A C 1
ATOM 1599 O O . LYS A 1 206 ? 4.020 -1.607 6.962 1.00 77.19 206 LYS A O 1
ATOM 1604 N N . ARG A 1 207 ? 6.265 -1.678 7.076 1.00 82.81 207 ARG A N 1
ATOM 1605 C CA . ARG A 1 207 ? 6.358 -3.150 7.041 1.00 82.81 207 ARG A CA 1
ATOM 1606 C C . ARG A 1 207 ? 5.797 -3.762 8.318 1.00 82.81 207 ARG A C 1
ATOM 1608 O O . ARG A 1 207 ? 4.953 -4.651 8.235 1.00 82.81 207 ARG A O 1
ATOM 1615 N N . GLY A 1 208 ? 6.227 -3.252 9.470 1.00 85.38 208 GLY A N 1
ATOM 1616 C CA . GLY A 1 208 ? 5.798 -3.785 10.760 1.00 85.38 208 GLY A CA 1
ATOM 1617 C C . GLY A 1 208 ? 4.301 -3.632 10.984 1.00 85.38 208 GLY A C 1
ATOM 1618 O O . GLY A 1 208 ? 3.631 -4.577 11.388 1.00 85.38 208 GLY A O 1
ATOM 1619 N N . LYS A 1 209 ? 3.750 -2.486 10.577 1.00 86.06 209 LYS A N 1
ATOM 1620 C CA . LYS A 1 209 ? 2.314 -2.207 10.643 1.00 86.06 209 LYS A CA 1
ATOM 1621 C C . LYS A 1 209 ? 1.464 -3.243 9.905 1.00 86.06 209 LYS A C 1
ATOM 1623 O O . LYS A 1 209 ? 0.464 -3.710 10.438 1.00 86.06 209 LYS A O 1
ATOM 1628 N N . LEU A 1 210 ? 1.854 -3.603 8.682 1.00 88.56 210 LEU A N 1
ATOM 1629 C CA . LEU A 1 210 ? 1.128 -4.599 7.889 1.00 88.56 210 LEU A CA 1
ATOM 1630 C C . LEU A 1 210 ? 1.361 -6.025 8.394 1.00 88.56 210 LEU A C 1
ATOM 1632 O O . LEU A 1 210 ? 0.463 -6.860 8.307 1.00 88.56 210 LEU A O 1
ATOM 1636 N N . HIS A 1 211 ? 2.548 -6.303 8.933 1.00 91.31 211 HIS A N 1
ATOM 1637 C CA . HIS A 1 211 ? 2.854 -7.593 9.536 1.00 91.31 211 HIS A CA 1
ATOM 1638 C C . HIS A 1 211 ? 1.973 -7.861 10.761 1.00 91.31 211 HIS A C 1
ATOM 1640 O O . HIS A 1 211 ? 1.272 -8.869 10.801 1.00 91.31 211 HIS A O 1
ATOM 1646 N N . GLU A 1 212 ? 1.935 -6.930 11.711 1.00 92.56 212 GLU A N 1
ATOM 1647 C CA . GLU A 1 212 ? 1.092 -7.066 12.898 1.00 92.56 212 GLU A CA 1
ATOM 1648 C C . GLU A 1 212 ? -0.396 -7.001 12.563 1.00 92.56 212 GLU A C 1
ATOM 1650 O O . GLU A 1 212 ? -1.189 -7.660 13.223 1.00 92.56 212 GLU A O 1
ATOM 1655 N N . LEU A 1 213 ? -0.795 -6.268 11.515 1.00 94.38 213 LEU A N 1
ATOM 1656 C CA . LEU A 1 213 ? -2.187 -6.282 11.062 1.00 94.38 213 LEU A CA 1
ATOM 1657 C C . LEU A 1 213 ? -2.598 -7.693 10.624 1.00 94.38 213 LEU A C 1
ATOM 1659 O O . LEU A 1 213 ? -3.689 -8.143 10.956 1.00 94.38 213 LEU A O 1
ATOM 1663 N N . ASN A 1 214 ? -1.724 -8.408 9.912 1.00 93.06 214 ASN A N 1
ATOM 1664 C CA . ASN A 1 214 ? -1.989 -9.793 9.527 1.00 93.06 214 ASN A CA 1
ATOM 1665 C C . ASN A 1 214 ? -2.044 -10.735 10.737 1.00 93.06 214 ASN A C 1
ATOM 1667 O O . ASN A 1 214 ? -2.845 -11.665 10.725 1.00 93.06 214 ASN A O 1
ATOM 1671 N N . LEU A 1 215 ? -1.219 -10.513 11.765 1.00 92.69 215 LEU A N 1
ATOM 1672 C CA . LEU A 1 215 ? -1.290 -11.265 13.024 1.00 92.69 215 LEU A CA 1
ATOM 1673 C C . LEU A 1 215 ? -2.636 -11.022 13.724 1.00 92.69 215 LEU A C 1
ATOM 1675 O O . LEU A 1 215 ? -3.364 -11.976 13.999 1.00 92.69 215 LEU A O 1
ATOM 1679 N N . LEU A 1 216 ? -3.022 -9.752 13.870 1.00 92.94 216 LEU A N 1
ATOM 1680 C CA . LEU A 1 216 ? -4.286 -9.340 14.480 1.00 92.94 216 LEU A CA 1
ATOM 1681 C C . LEU A 1 216 ? -5.502 -9.937 13.755 1.00 92.94 216 LEU A C 1
ATOM 1683 O O . LEU A 1 216 ? -6.390 -10.500 14.389 1.00 92.94 216 LEU A O 1
ATOM 1687 N N . LEU A 1 217 ? -5.535 -9.873 12.419 1.00 93.25 217 LEU A N 1
ATOM 1688 C CA . LEU A 1 217 ? -6.627 -10.438 11.611 1.00 93.25 217 LEU A CA 1
ATOM 1689 C C . LEU A 1 217 ? -6.697 -11.971 11.666 1.00 93.25 217 LEU A C 1
ATOM 1691 O O . LEU A 1 217 ? -7.741 -12.546 11.365 1.00 93.25 217 LEU A O 1
ATOM 1695 N N . ARG A 1 218 ? -5.604 -12.641 12.045 1.00 91.31 218 ARG A N 1
ATOM 1696 C CA . ARG A 1 218 ? -5.553 -14.095 12.259 1.00 91.31 218 ARG A CA 1
ATOM 1697 C C . ARG A 1 218 ? -5.895 -14.502 13.695 1.00 91.31 218 ARG A C 1
ATOM 1699 O O . ARG A 1 218 ? -5.880 -15.697 13.984 1.00 91.31 218 ARG A O 1
ATOM 1706 N N . GLY A 1 219 ? -6.219 -13.539 14.560 1.00 88.56 219 GLY A N 1
ATOM 1707 C CA . GLY A 1 219 ? -6.568 -13.770 15.961 1.00 88.56 219 GLY A CA 1
ATOM 1708 C C . GLY A 1 219 ? -5.368 -13.848 16.903 1.00 88.56 219 GLY A C 1
ATOM 1709 O O . GLY A 1 219 ? -5.525 -14.301 18.032 1.00 88.56 219 GLY A O 1
ATOM 1710 N N . ASP A 1 220 ? -4.179 -13.438 16.459 1.00 88.94 220 ASP A N 1
ATOM 1711 C CA . ASP A 1 220 ? -3.037 -13.284 17.355 1.00 88.94 220 ASP A CA 1
ATOM 1712 C C . ASP A 1 220 ? -3.152 -11.953 18.113 1.00 88.94 220 ASP A C 1
ATOM 1714 O O . ASP A 1 220 ? -3.447 -10.903 17.534 1.00 88.94 220 ASP A O 1
ATOM 1718 N N . HIS A 1 221 ? -2.935 -12.010 19.422 1.00 80.69 221 HIS A N 1
ATOM 1719 C CA . HIS A 1 221 ? -3.021 -10.864 20.320 1.00 80.69 221 HIS A CA 1
ATOM 1720 C C . HIS A 1 221 ? -1.642 -10.329 20.725 1.00 80.69 221 HIS A C 1
ATOM 1722 O O . HIS A 1 221 ? -1.576 -9.259 21.328 1.00 80.69 221 HIS A O 1
ATOM 1728 N N . ASP A 1 222 ? -0.548 -11.015 20.371 1.00 88.38 222 ASP A N 1
ATOM 1729 C CA . ASP A 1 222 ? 0.822 -10.560 20.633 1.00 88.38 222 ASP A CA 1
ATOM 1730 C C . ASP A 1 222 ? 1.258 -9.511 19.597 1.00 88.38 222 ASP A C 1
ATOM 1732 O O . ASP A 1 222 ? 2.128 -9.718 18.751 1.00 88.38 222 ASP A O 1
ATOM 1736 N N . THR A 1 223 ? 0.576 -8.365 19.618 1.00 91.44 223 THR A N 1
ATOM 1737 C CA . THR A 1 223 ? 0.857 -7.232 18.734 1.00 91.44 223 THR A CA 1
ATOM 1738 C C . THR A 1 223 ? 0.939 -5.930 19.523 1.00 91.44 223 THR A C 1
ATOM 1740 O O . THR A 1 223 ? 0.473 -5.803 20.654 1.00 91.44 223 THR A O 1
ATOM 1743 N N . THR A 1 224 ? 1.523 -4.910 18.907 1.00 92.31 224 THR A N 1
ATOM 1744 C CA . THR A 1 224 ? 1.563 -3.542 19.436 1.00 92.31 224 THR A CA 1
ATOM 1745 C C . THR A 1 224 ? 0.264 -2.767 19.219 1.00 92.31 224 THR A C 1
ATOM 1747 O O . THR A 1 224 ? 0.195 -1.598 19.610 1.0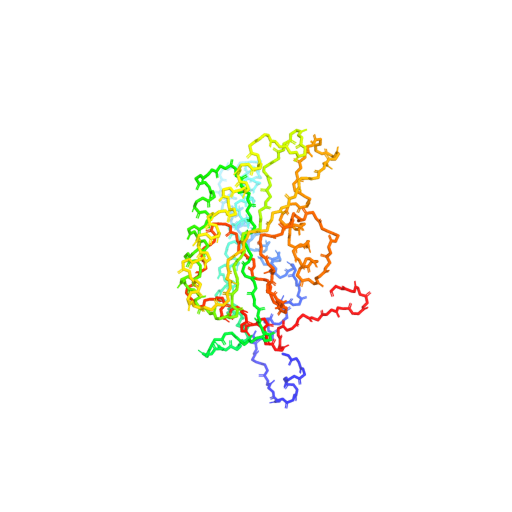0 92.31 224 THR A O 1
ATOM 1750 N N . PHE A 1 225 ? -0.760 -3.376 18.611 1.00 93.62 225 PHE A N 1
ATOM 1751 C CA . PHE A 1 225 ? -2.067 -2.744 18.484 1.00 93.62 225 PHE A CA 1
ATOM 1752 C C . PHE A 1 225 ? -2.725 -2.580 19.853 1.00 93.62 225 PHE A C 1
ATOM 1754 O O . PHE A 1 225 ? -2.782 -3.504 20.660 1.00 93.62 225 PHE A O 1
ATOM 1761 N N . LEU A 1 226 ? -3.239 -1.380 20.099 1.00 92.94 226 LEU A N 1
ATOM 1762 C CA . LEU A 1 226 ? -4.165 -1.121 21.189 1.00 92.94 226 LEU A CA 1
ATOM 1763 C C . LEU A 1 226 ? -5.511 -1.781 20.881 1.00 92.94 226 LEU A C 1
ATOM 1765 O O . LEU A 1 226 ? -5.847 -2.006 19.714 1.00 92.94 226 LEU A O 1
ATOM 1769 N N . GLU A 1 227 ? -6.290 -2.050 21.927 1.00 90.44 227 GLU A N 1
ATOM 1770 C CA . GLU A 1 227 ? -7.609 -2.662 21.780 1.00 90.44 227 GLU A CA 1
ATOM 1771 C C . GLU A 1 227 ? -8.501 -1.836 20.831 1.00 90.44 227 GLU A C 1
ATOM 1773 O O . GLU A 1 227 ? -8.712 -0.636 21.054 1.00 90.44 227 GLU A O 1
ATOM 1778 N N . PRO A 1 228 ? -9.022 -2.448 19.751 1.00 90.12 228 PRO A N 1
ATOM 1779 C CA . PRO A 1 228 ? -9.949 -1.779 18.851 1.00 90.12 228 PRO A CA 1
ATOM 1780 C C . PRO A 1 228 ? -11.250 -1.396 19.563 1.00 90.12 228 PRO A C 1
ATOM 1782 O O . PRO A 1 228 ? -11.766 -2.138 20.393 1.00 90.12 228 PRO A O 1
ATOM 1785 N N . THR A 1 229 ? -11.854 -0.274 19.169 1.00 89.94 229 THR A N 1
ATOM 1786 C CA . THR A 1 229 ? -13.137 0.188 19.739 1.00 89.94 229 THR A CA 1
ATOM 1787 C C . THR A 1 229 ? -14.344 -0.654 19.332 1.00 89.94 229 THR A C 1
ATOM 1789 O O . THR A 1 229 ? -15.426 -0.505 19.895 1.00 89.94 229 THR A O 1
ATOM 1792 N N . ALA A 1 230 ? -14.184 -1.518 18.333 1.00 89.75 230 ALA A N 1
ATOM 1793 C CA . ALA A 1 230 ? -15.206 -2.430 17.851 1.00 89.75 230 ALA A CA 1
ATOM 1794 C C . ALA A 1 230 ? -14.547 -3.735 17.381 1.00 89.75 230 ALA A C 1
ATOM 1796 O O . ALA A 1 230 ? -13.419 -3.687 16.880 1.00 89.75 230 ALA A O 1
ATOM 1797 N N . PRO A 1 231 ? -15.240 -4.883 17.490 1.00 90.62 231 PRO A N 1
ATOM 1798 C CA . PRO A 1 231 ? -14.718 -6.148 16.993 1.00 90.62 231 PRO A CA 1
ATOM 1799 C C . PRO A 1 231 ? -14.472 -6.066 15.485 1.00 90.62 231 PRO A C 1
ATOM 1801 O O . PRO A 1 231 ? -15.296 -5.536 14.732 1.00 90.62 231 PRO A O 1
ATOM 1804 N N . LEU A 1 232 ? -13.322 -6.582 15.056 1.00 91.94 232 LEU A N 1
ATOM 1805 C CA . LEU A 1 232 ? -12.976 -6.684 13.644 1.00 91.94 232 LEU A CA 1
ATOM 1806 C C . LEU A 1 232 ? -13.854 -7.732 12.943 1.00 91.94 232 LEU A C 1
ATOM 1808 O O . LEU A 1 232 ? -14.315 -8.675 13.584 1.00 91.94 232 LEU A O 1
ATOM 1812 N N . PRO A 1 233 ? -14.107 -7.581 11.632 1.00 90.44 233 PRO A N 1
ATOM 1813 C CA . PRO A 1 233 ? -14.821 -8.591 10.869 1.00 90.44 233 PRO A CA 1
ATOM 1814 C C . PRO A 1 233 ? -13.982 -9.868 10.762 1.00 90.44 233 PRO A C 1
ATOM 1816 O O . PRO A 1 233 ? -12.812 -9.822 10.380 1.00 90.44 233 PRO A O 1
ATOM 1819 N N . ASP A 1 234 ? -14.600 -11.014 11.031 1.00 90.62 234 ASP A N 1
ATOM 1820 C CA . ASP A 1 234 ? -13.951 -12.314 10.860 1.00 90.62 234 ASP A CA 1
ATOM 1821 C C . ASP A 1 234 ? -13.700 -12.637 9.380 1.00 90.62 234 ASP A C 1
ATOM 1823 O O . ASP A 1 234 ? -14.357 -12.102 8.484 1.00 90.62 234 ASP A O 1
ATOM 1827 N N . GLY A 1 235 ? -12.782 -13.565 9.103 1.00 92.31 235 GLY A N 1
ATOM 1828 C CA . GLY A 1 235 ? -12.628 -14.157 7.768 1.00 92.31 235 GLY A CA 1
ATOM 1829 C C . GLY A 1 235 ? -12.158 -13.188 6.679 1.00 92.31 235 GLY A C 1
ATOM 1830 O O . GLY A 1 235 ? -12.494 -13.379 5.512 1.00 92.31 235 GLY A O 1
ATOM 1831 N N . ILE A 1 236 ? -11.409 -12.140 7.035 1.00 95.31 236 ILE A N 1
ATOM 1832 C CA . ILE A 1 236 ? -10.727 -11.286 6.055 1.00 95.31 236 ILE A CA 1
ATOM 1833 C C . ILE A 1 236 ? -9.694 -12.137 5.306 1.00 95.31 236 ILE A C 1
ATOM 1835 O O . ILE A 1 236 ? -8.707 -12.587 5.884 1.00 95.31 236 ILE A O 1
ATOM 1839 N N . GLN A 1 237 ? -9.927 -12.352 4.013 1.00 94.94 237 GLN A N 1
ATOM 1840 C CA . GLN A 1 237 ? -9.059 -13.149 3.148 1.00 94.94 237 GLN A CA 1
ATOM 1841 C C . GLN A 1 237 ? -7.930 -12.309 2.542 1.00 94.94 237 GLN A C 1
ATOM 1843 O O . GLN A 1 237 ? -6.818 -12.805 2.356 1.00 94.94 237 GLN A O 1
ATOM 1848 N N . TYR A 1 238 ? -8.210 -11.043 2.215 1.00 95.25 238 TYR A N 1
ATOM 1849 C CA . TYR A 1 238 ? -7.247 -10.146 1.577 1.00 95.25 238 TYR A CA 1
ATOM 1850 C C . TYR A 1 238 ? -7.126 -8.814 2.317 1.00 95.25 238 TYR A C 1
ATOM 1852 O O . TYR A 1 238 ? -8.102 -8.278 2.842 1.00 95.25 238 TYR A O 1
ATOM 1860 N N . VAL A 1 239 ? -5.922 -8.243 2.290 1.00 95.69 239 VAL A N 1
ATOM 1861 C CA . VAL A 1 239 ? -5.654 -6.876 2.746 1.00 95.69 239 VAL A CA 1
ATOM 1862 C C . VAL A 1 239 ? -5.207 -6.052 1.541 1.00 95.69 239 VAL A C 1
ATOM 1864 O O . VAL A 1 239 ? -4.156 -6.313 0.958 1.00 95.69 239 VAL A O 1
ATOM 1867 N N . LEU A 1 240 ? -6.012 -5.061 1.154 1.00 95.31 240 LEU A N 1
ATOM 1868 C CA . LEU A 1 240 ? -5.672 -4.090 0.117 1.00 95.31 240 LEU A CA 1
ATOM 1869 C C . LEU A 1 240 ? -5.074 -2.850 0.780 1.00 95.31 240 LEU A C 1
ATOM 1871 O O . LEU A 1 240 ? -5.785 -2.059 1.392 1.00 95.31 240 LEU A O 1
ATOM 1875 N N . THR A 1 241 ? -3.766 -2.673 0.660 1.00 94.12 241 THR A N 1
ATOM 1876 C CA . THR A 1 241 ? -3.061 -1.558 1.296 1.00 94.12 241 THR A CA 1
ATOM 1877 C C . THR A 1 241 ? -3.002 -0.346 0.378 1.00 94.12 241 THR A C 1
ATOM 1879 O O . THR A 1 241 ? -2.529 -0.470 -0.752 1.00 94.12 241 THR A O 1
ATOM 1882 N N . LEU A 1 242 ? -3.429 0.818 0.864 1.00 93.31 242 LEU A N 1
ATOM 1883 C CA . LEU A 1 242 ? -3.350 2.090 0.141 1.00 93.31 242 LEU A CA 1
ATOM 1884 C C . LEU A 1 242 ? -2.491 3.081 0.918 1.00 93.31 242 LEU A C 1
ATOM 1886 O O . LEU A 1 242 ? -2.614 3.178 2.138 1.00 93.31 242 LEU A O 1
ATOM 1890 N N . ASP A 1 243 ? -1.654 3.843 0.219 1.00 91.62 243 ASP A N 1
ATOM 1891 C CA . ASP A 1 243 ? -1.017 5.004 0.837 1.00 91.62 243 ASP A CA 1
ATOM 1892 C C . ASP A 1 243 ? -2.070 6.089 1.122 1.00 91.62 243 ASP A C 1
ATOM 1894 O O . ASP A 1 243 ? -3.098 6.173 0.446 1.00 91.62 243 ASP A O 1
ATOM 1898 N N . SER A 1 244 ? -1.825 6.936 2.124 1.00 86.38 244 SER A N 1
ATOM 1899 C CA . SER A 1 244 ? -2.779 7.964 2.574 1.00 86.38 244 SER A CA 1
ATOM 1900 C C . SER A 1 244 ? -3.126 9.021 1.517 1.00 86.38 244 SER A C 1
ATOM 1902 O O . SER A 1 244 ? -4.133 9.717 1.646 1.00 86.38 244 SER A O 1
ATOM 1904 N N . ASP A 1 245 ? -2.286 9.165 0.495 1.00 87.44 245 ASP A N 1
ATOM 1905 C CA . ASP A 1 245 ? -2.442 10.061 -0.652 1.00 87.44 245 ASP A CA 1
ATOM 1906 C C . ASP A 1 245 ? -2.971 9.348 -1.911 1.00 87.44 245 ASP A C 1
ATOM 1908 O O . ASP A 1 245 ? -3.302 9.997 -2.909 1.00 87.44 245 ASP A O 1
ATOM 1912 N N . THR A 1 246 ? -3.113 8.020 -1.876 1.00 87.12 246 THR A N 1
ATOM 1913 C CA . THR A 1 246 ? -3.611 7.242 -3.011 1.00 87.12 246 THR A CA 1
ATOM 1914 C C . THR A 1 246 ? -5.126 7.344 -3.114 1.00 87.12 246 THR A C 1
ATOM 1916 O O . THR A 1 246 ? -5.859 7.008 -2.191 1.00 87.12 246 THR A O 1
ATOM 1919 N N . ARG A 1 247 ? -5.629 7.732 -4.291 1.00 88.19 247 ARG A N 1
ATOM 1920 C CA . ARG A 1 247 ? -7.065 7.690 -4.599 1.00 88.19 247 ARG A CA 1
ATOM 1921 C C . ARG A 1 247 ? -7.430 6.381 -5.273 1.00 88.19 247 ARG A C 1
ATOM 1923 O O . ARG A 1 247 ? -7.056 6.168 -6.421 1.00 88.19 247 ARG A O 1
ATOM 1930 N N . LEU A 1 248 ? -8.199 5.542 -4.581 1.00 90.56 248 LEU A N 1
ATOM 1931 C CA . LEU A 1 248 ? -8.742 4.311 -5.148 1.00 90.56 248 LEU A CA 1
ATOM 1932 C C . LEU A 1 248 ? -9.806 4.636 -6.212 1.00 90.56 248 LEU A C 1
ATOM 1934 O O . LEU A 1 248 ? -10.861 5.168 -5.850 1.00 90.56 248 LEU A O 1
ATOM 1938 N N . PRO A 1 249 ? -9.572 4.338 -7.505 1.00 93.25 249 PRO A N 1
ATOM 1939 C CA . PRO A 1 249 ? -10.564 4.586 -8.543 1.00 93.25 249 PRO A CA 1
ATOM 1940 C C . PRO A 1 249 ? -11.840 3.782 -8.312 1.00 93.25 249 PRO A C 1
ATOM 1942 O O . PRO A 1 249 ? -11.841 2.764 -7.607 1.00 93.25 249 PRO A O 1
ATOM 1945 N N . ARG A 1 250 ? -12.920 4.224 -8.956 1.00 92.12 250 ARG A N 1
ATOM 1946 C CA . ARG A 1 250 ? -14.210 3.539 -8.902 1.00 92.12 250 ARG A CA 1
ATOM 1947 C C . ARG A 1 250 ? -14.073 2.088 -9.371 1.00 92.12 250 ARG A C 1
ATOM 1949 O O . ARG A 1 250 ? -13.382 1.830 -10.353 1.00 92.12 250 ARG A O 1
ATOM 1956 N N . ASP A 1 251 ? -14.703 1.171 -8.644 1.00 89.50 251 ASP A N 1
ATOM 1957 C CA . ASP A 1 251 ? -14.762 -0.280 -8.907 1.00 89.50 251 ASP A CA 1
ATOM 1958 C C . ASP A 1 251 ? -13.406 -1.026 -8.934 1.00 89.50 251 ASP A C 1
ATOM 1960 O O . ASP A 1 251 ? -13.350 -2.250 -9.090 1.00 89.50 251 ASP A O 1
ATOM 1964 N N . SER A 1 252 ? -12.291 -0.324 -8.723 1.00 93.25 252 SER A N 1
ATOM 1965 C CA . SER A 1 252 ? -10.949 -0.905 -8.780 1.00 93.25 252 SER A CA 1
ATOM 1966 C C . SER A 1 252 ? -10.672 -1.908 -7.657 1.00 93.25 252 SER A C 1
ATOM 1968 O O . SER A 1 252 ? -9.964 -2.886 -7.897 1.00 93.25 252 SER A O 1
ATOM 1970 N N . ALA A 1 253 ? -11.266 -1.733 -6.468 1.00 94.56 253 ALA A N 1
ATOM 1971 C CA . ALA A 1 253 ? -11.110 -2.672 -5.355 1.00 94.56 253 ALA A CA 1
ATOM 1972 C C . ALA A 1 253 ? -11.575 -4.069 -5.775 1.00 94.56 253 ALA A C 1
ATOM 1974 O O . ALA A 1 253 ? -10.834 -5.044 -5.677 1.00 94.56 253 ALA A O 1
ATOM 1975 N N . ARG A 1 254 ? -12.782 -4.138 -6.346 1.00 94.62 254 ARG A N 1
ATOM 1976 C CA . ARG A 1 254 ? -13.387 -5.368 -6.856 1.00 94.62 254 ARG A CA 1
ATOM 1977 C C . ARG A 1 254 ? -12.534 -6.010 -7.945 1.00 94.62 254 ARG A C 1
ATOM 1979 O O . ARG A 1 254 ? -12.312 -7.216 -7.903 1.00 94.62 254 ARG A O 1
ATOM 1986 N N . MET A 1 255 ? -12.007 -5.216 -8.880 1.00 93.31 255 MET A N 1
ATOM 1987 C CA . MET A 1 255 ? -11.122 -5.723 -9.935 1.00 93.31 255 MET A CA 1
ATOM 1988 C C . MET A 1 255 ? -9.821 -6.316 -9.377 1.00 93.31 255 MET A C 1
ATOM 1990 O O . MET A 1 255 ? -9.347 -7.340 -9.870 1.00 93.31 255 MET A O 1
ATOM 1994 N N . LEU A 1 256 ? -9.222 -5.680 -8.365 1.00 94.62 256 LEU A N 1
ATOM 1995 C CA . LEU A 1 256 ? -8.005 -6.174 -7.717 1.00 94.62 256 LEU A CA 1
ATOM 1996 C C . LEU A 1 256 ? -8.274 -7.471 -6.950 1.00 94.62 256 LEU A C 1
ATOM 1998 O O . LEU A 1 256 ? -7.527 -8.434 -7.105 1.00 94.62 256 LEU A O 1
ATOM 2002 N N . ILE A 1 257 ? -9.375 -7.532 -6.204 1.00 95.75 257 ILE A N 1
ATOM 2003 C CA . ILE A 1 257 ? -9.791 -8.733 -5.468 1.00 95.75 257 ILE A CA 1
ATOM 2004 C C . ILE A 1 257 ? -10.099 -9.872 -6.439 1.00 95.75 257 ILE A C 1
ATOM 2006 O O . ILE A 1 257 ? -9.665 -10.999 -6.228 1.00 95.75 257 ILE A O 1
ATOM 2010 N N . GLY A 1 258 ? -10.759 -9.573 -7.558 1.00 95.00 258 GLY A N 1
ATOM 2011 C CA . GLY A 1 258 ? -11.005 -10.520 -8.640 1.00 95.00 258 GLY A CA 1
ATOM 2012 C C . GLY A 1 258 ? -9.733 -11.143 -9.205 1.00 95.00 258 GLY A C 1
ATOM 2013 O O . GLY A 1 258 ? -9.708 -12.341 -9.489 1.00 95.00 258 GLY A O 1
ATOM 2014 N N . LYS A 1 259 ? -8.660 -10.354 -9.336 1.00 94.19 259 LYS A N 1
ATOM 2015 C CA . LYS A 1 259 ? -7.339 -10.861 -9.728 1.00 94.19 259 LYS A CA 1
ATOM 2016 C C . LYS A 1 259 ? -6.722 -11.720 -8.627 1.00 94.19 259 LYS A C 1
ATOM 2018 O O . LYS A 1 259 ? -6.241 -12.802 -8.938 1.00 94.19 259 LYS A O 1
ATOM 2023 N N . LEU A 1 260 ? -6.755 -11.286 -7.368 1.00 92.69 260 LEU A N 1
ATOM 2024 C CA . LEU A 1 260 ? -6.187 -12.043 -6.241 1.00 92.69 260 LEU A CA 1
ATOM 2025 C C . LEU A 1 260 ? -6.897 -13.383 -5.999 1.00 92.69 260 LEU A C 1
ATOM 2027 O O . LEU A 1 260 ? -6.250 -14.370 -5.663 1.00 92.69 260 LEU A O 1
ATOM 2031 N N . ALA A 1 261 ? -8.211 -13.431 -6.214 1.00 93.50 261 ALA A N 1
ATOM 2032 C CA . ALA A 1 261 ? -9.021 -14.639 -6.082 1.00 93.50 261 ALA A CA 1
ATOM 2033 C C . ALA A 1 261 ? -8.861 -15.618 -7.255 1.00 93.50 261 ALA A C 1
ATOM 2035 O O . ALA A 1 261 ? -9.294 -16.767 -7.167 1.00 93.50 261 ALA A O 1
ATOM 2036 N N . HIS A 1 262 ? -8.260 -15.190 -8.366 1.00 93.62 262 HIS A N 1
ATOM 2037 C CA . HIS A 1 262 ? -8.123 -16.040 -9.538 1.00 93.62 262 HIS A CA 1
ATOM 2038 C C . HIS A 1 262 ? -7.047 -17.122 -9.312 1.00 93.62 262 HIS A C 1
ATOM 2040 O O . HIS A 1 262 ? -5.904 -16.771 -9.015 1.00 93.62 262 HIS A O 1
ATOM 2046 N N . PRO A 1 263 ? -7.330 -18.421 -9.549 1.00 90.38 263 PRO A N 1
ATOM 2047 C CA . PRO A 1 263 ? -6.391 -19.513 -9.257 1.00 90.38 263 PRO A CA 1
ATOM 2048 C C . PRO A 1 263 ? -5.018 -19.376 -9.927 1.00 90.38 263 PRO A C 1
ATOM 2050 O O . PRO A 1 263 ? -4.004 -19.763 -9.360 1.00 90.38 263 PRO A O 1
ATOM 2053 N N . LEU A 1 264 ? -4.969 -18.787 -11.127 1.00 89.12 264 LEU A N 1
ATOM 2054 C CA . LEU A 1 264 ? -3.708 -18.551 -11.849 1.00 89.12 264 LEU A CA 1
ATOM 2055 C C . LEU A 1 264 ? -2.801 -17.485 -11.212 1.00 89.12 264 LEU A C 1
ATOM 2057 O O . LEU A 1 264 ? -1.641 -17.392 -11.600 1.00 89.12 264 LEU A O 1
ATOM 2061 N N . ASN A 1 265 ? -3.319 -16.692 -10.273 1.00 89.62 265 ASN A N 1
ATOM 2062 C CA . ASN A 1 265 ? -2.565 -15.669 -9.549 1.00 89.62 265 ASN A CA 1
ATOM 2063 C C . ASN A 1 265 ? -2.338 -16.057 -8.079 1.00 89.62 265 ASN A C 1
ATOM 2065 O O . ASN A 1 265 ? -1.834 -15.239 -7.311 1.00 89.62 265 ASN A O 1
ATOM 2069 N N . ALA A 1 266 ? -2.731 -17.272 -7.677 1.00 85.06 266 ALA A N 1
ATOM 2070 C CA . ALA A 1 266 ? -2.552 -17.733 -6.310 1.00 85.06 266 ALA A CA 1
ATOM 2071 C C . ALA A 1 266 ? -1.053 -17.761 -5.956 1.00 85.06 266 ALA A C 1
ATOM 2073 O O . ALA A 1 266 ? -0.248 -18.250 -6.759 1.00 85.06 266 ALA A O 1
ATOM 2074 N N . PRO A 1 267 ? -0.661 -17.243 -4.778 1.00 84.88 267 PRO A N 1
ATOM 2075 C CA . PRO A 1 267 ? 0.723 -17.309 -4.342 1.00 84.88 267 PRO A CA 1
ATOM 2076 C C . PRO A 1 267 ? 1.135 -18.774 -4.178 1.00 84.88 267 PRO A C 1
ATOM 2078 O O . PRO A 1 267 ? 0.424 -19.569 -3.562 1.00 84.88 267 PRO A O 1
ATOM 2081 N N . VAL A 1 268 ? 2.289 -19.126 -4.738 1.00 83.62 268 VAL A N 1
ATOM 2082 C CA . VAL A 1 268 ? 2.909 -20.440 -4.559 1.00 83.62 268 VAL A CA 1
ATOM 2083 C C . VAL A 1 268 ? 4.047 -20.257 -3.574 1.00 83.62 268 VAL A C 1
ATOM 2085 O O . VAL A 1 268 ? 4.999 -19.547 -3.881 1.00 83.62 268 VAL A O 1
ATOM 2088 N N . VAL A 1 269 ? 3.923 -20.879 -2.404 1.00 81.69 269 VAL A N 1
ATOM 2089 C CA . VAL A 1 269 ? 4.996 -20.908 -1.408 1.00 81.69 269 VAL A CA 1
ATOM 2090 C C . VAL A 1 269 ? 5.988 -21.983 -1.824 1.00 81.69 269 VAL A C 1
ATOM 2092 O O . VAL A 1 269 ? 5.606 -23.140 -2.016 1.00 81.69 269 VAL A O 1
ATOM 2095 N N . ASP A 1 270 ? 7.252 -21.609 -1.973 1.00 85.75 270 ASP A N 1
ATOM 2096 C CA . ASP A 1 270 ? 8.330 -22.556 -2.211 1.00 85.75 270 ASP A CA 1
ATOM 2097 C C . ASP A 1 270 ? 8.524 -23.429 -0.957 1.00 85.75 270 ASP A C 1
ATOM 2099 O O . ASP A 1 270 ? 8.899 -22.913 0.101 1.00 85.75 270 ASP A O 1
ATOM 2103 N N . PRO A 1 271 ? 8.302 -24.754 -1.043 1.00 82.75 271 PRO A N 1
ATOM 2104 C CA . PRO A 1 271 ? 8.399 -25.640 0.112 1.00 82.75 271 PRO A CA 1
ATOM 2105 C C . PRO A 1 271 ? 9.813 -25.718 0.707 1.00 82.75 271 PRO A C 1
ATOM 2107 O O . PRO A 1 271 ? 9.947 -26.095 1.868 1.00 82.75 271 PRO A O 1
ATOM 2110 N N . ALA A 1 272 ? 10.863 -25.375 -0.049 1.00 81.12 272 ALA A N 1
ATOM 2111 C CA . ALA A 1 272 ? 12.238 -25.405 0.447 1.00 81.12 272 ALA A CA 1
ATOM 2112 C C . ALA A 1 272 ? 12.621 -24.134 1.220 1.00 81.12 272 ALA A C 1
ATOM 2114 O O . ALA A 1 272 ? 13.358 -24.210 2.203 1.00 81.12 272 ALA A O 1
ATOM 2115 N N . SER A 1 273 ? 12.145 -22.968 0.775 1.00 79.38 273 SER A N 1
ATOM 2116 C CA . SER A 1 273 ? 12.503 -21.674 1.369 1.00 79.38 273 SER A CA 1
ATOM 2117 C C . SER A 1 273 ? 11.413 -21.069 2.258 1.00 79.38 273 SER A C 1
ATOM 2119 O O . SER A 1 273 ? 11.695 -20.120 2.991 1.00 79.38 273 SER A O 1
ATOM 2121 N N . GLY A 1 274 ? 10.190 -21.611 2.220 1.00 66.50 274 GLY A N 1
ATOM 2122 C CA . GLY A 1 274 ? 9.030 -21.087 2.943 1.00 66.50 274 GLY A CA 1
ATOM 2123 C C . GLY A 1 274 ? 8.609 -19.686 2.487 1.00 66.50 274 GLY A C 1
ATOM 2124 O O . GLY A 1 274 ? 7.953 -18.976 3.250 1.00 66.50 274 GLY A O 1
ATOM 2125 N N . ARG A 1 275 ? 9.036 -19.269 1.289 1.00 56.38 275 ARG A N 1
ATOM 2126 C CA . ARG A 1 275 ? 8.818 -17.939 0.705 1.00 56.38 275 ARG A CA 1
ATOM 2127 C C . ARG A 1 275 ? 7.882 -17.983 -0.487 1.00 56.38 275 ARG A C 1
ATOM 2129 O O . ARG A 1 275 ? 7.885 -19.010 -1.198 1.00 56.38 275 ARG A O 1
#

pLDDT: mean 88.53, std 9.1, range [56.38, 97.88]

Radius of gyration: 26.38 Å; chains: 1; bounding box: 71×51×63 Å

Sequence (275 aa):
MPELETRTSYHLAIGDRIRRGIRKTGLAALLVPSLLIAALILTAAFSFLASTTLGPLGVVLFLAALALPALDAAGALYRMVADAVFPPSYLPGFEFKDGVPAHARTLVAIPCLITDRDVISNLVRNLEVHYLSNPDRELFFALVTDWADHVSEEAPADRELLAFAQSEIGALAEKYASAGPRRFFVLHRRRLYNPSEGVWMGWERKRGKLHELNLLLRGDHDTTFLEPTAPLPDGIQYVLTLDSDTRLPRDSARMLIGKLAHPLNAPVVDPASGR

Foldseek 3Di:
DVVVCVVVVPDDDPLVVVVVVLVVVPVCSQPVQLVVQLVVVLVVLLVVCVPDPDDPVRNVVVSVVCSVVSSVVSSVVSVVVCCVSPPDDDQAFDLCPVADDLLLQEEAEEEDEQDDLVLLLLLLVLQVLQCVLEPGPSYAYEYLYEYDKALDQDDPCRVVRVVSSLVSQVVVQVVCVVVDDRRYWYKYFTFDQDPVVNITTDPPRPVLSVVVVVCVLVVHPPGRTDDIPDDDDHNHPYYNYDYSPDRDHHNVVVRVSRSDPDPVNDDDQDPVPRD

Secondary structure (DSSP, 8-state):
-HHHHHHTT----HHHHHHHHHHHTTTHHHHHHHHHHHHHHHHHHHHHHTTSS--HHHHHHHHHHHHHHHHHHHHHHHHHHHHHHSPPPPPP----TT---GGG-EEEEEEEEE-SHHHHHHHHHHHHHHHHHS--TTEEEEEEEEEPPBSSSS-TTHHHHHHHHHHHHHHHHHHTGGGSS--EEEEEE--EEETTTTEEE-TTHHHHHHHHHHHHHTT---SSBPPPSSPPPTT--EEEE--TT----TTHHHHHHHHHTSGGG-----TTT--